Protein AF-X1D3D8-F1 (afdb_monomer_lite)

Sequence (191 aa):
MNDESIRRANKLDFLILLPIVALAFYLAFIPHQSYPYSVHVDEWVHLAHSKAMLQAGSTTYIDPFFGESTIGPTSAFSQMGPHLYTGYYLFWGVFQQISGLSWLTIFKYFPAIIFVITVLSAYILGRREGFGLEAALFTCLIPTTVGILGPGFMVPVAFGLLFIPLALFLVLNFRTIWSYLALFLLTCFLL

Foldseek 3Di:
DDPVVVVVVVVVLVVLLVVLLVLLLCQLLVQQPPPLAFPAPQLVLLLQLLQQCLVVVHQWGARSPPSPDIQHCPDCPDVVGPNLCSLVSPVVSVVCVVVVDDSSVCFNRVLSVLLSLLLVLQLVLCVVVVCSSVSSNVSSVFDDDNVPNDSSGPHLVSLVSNVVSVLVCLCVPPVDPVSVVVNVVSVVSSD

Secondary structure (DSSP, 8-state):
--HHHHHHHHHHHHHHHHHHHHHHHHHHHGGGSS--S-SSHHHHHHHHHHHHHHHHTSS-EE-TTTSSSEE-TT--SSTT-GGGGHHHHHHHHHHHHHH---HHHHHHHHHHHHHHHHHHHHHHHHHTTT-HHHHHHHHHT----TTTT-TTS-SHHHHHHHHHHHHHHHHHHH-SHHHHHHHHHHHHHH-

Structure (mmCIF, N/CA/C/O backbone):
data_AF-X1D3D8-F1
#
_entry.id   AF-X1D3D8-F1
#
loop_
_atom_site.group_PDB
_atom_site.id
_atom_site.type_symbol
_atom_site.label_atom_id
_atom_site.label_alt_id
_atom_site.label_comp_id
_atom_site.label_asym_id
_atom_site.label_entity_id
_atom_site.label_seq_id
_atom_site.pdbx_PDB_ins_code
_atom_site.Cartn_x
_atom_site.Cartn_y
_atom_site.Cartn_z
_atom_site.occupancy
_atom_site.B_iso_or_equiv
_atom_site.auth_seq_id
_atom_site.auth_comp_id
_atom_site.auth_asym_id
_atom_site.auth_atom_id
_atom_site.pdbx_PDB_model_num
ATOM 1 N N . MET A 1 1 ? -17.500 2.727 33.927 1.00 54.25 1 MET A N 1
ATOM 2 C CA . MET A 1 1 ? -17.024 1.379 33.534 1.00 54.25 1 MET A CA 1
ATOM 3 C C . ME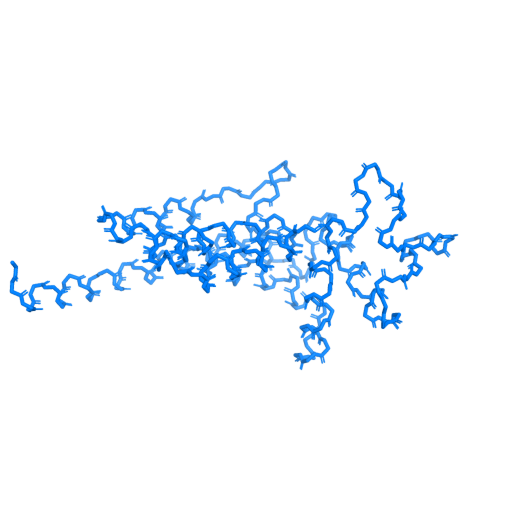T A 1 1 ? -15.773 1.068 34.336 1.00 54.25 1 MET A C 1
ATOM 5 O O . MET A 1 1 ? -14.956 1.968 34.461 1.00 54.25 1 MET A O 1
ATOM 9 N N . ASN A 1 2 ? -15.639 -0.127 34.924 1.00 70.56 2 ASN A N 1
ATOM 10 C CA . ASN A 1 2 ? -14.408 -0.498 35.639 1.00 70.56 2 ASN A CA 1
ATOM 11 C C . ASN A 1 2 ? -13.309 -0.923 34.635 1.00 70.56 2 ASN A C 1
ATOM 13 O O . ASN A 1 2 ? -13.621 -1.312 33.504 1.00 70.56 2 ASN A O 1
ATOM 17 N N . ASP A 1 3 ? -12.041 -0.889 35.040 1.00 71.56 3 ASP A N 1
ATOM 18 C CA . ASP A 1 3 ? -10.896 -1.228 34.175 1.00 71.56 3 ASP A CA 1
ATOM 19 C C . ASP A 1 3 ? -10.943 -2.649 33.592 1.00 71.56 3 ASP A C 1
ATOM 21 O O . ASP A 1 3 ? -10.430 -2.913 32.503 1.00 71.56 3 ASP A O 1
ATOM 25 N N . GLU A 1 4 ? -11.586 -3.579 34.291 1.00 65.94 4 GLU A N 1
ATOM 26 C CA . GLU A 1 4 ? -11.741 -4.965 33.861 1.00 65.94 4 GLU A CA 1
ATOM 27 C C . GLU A 1 4 ? -12.701 -5.085 32.666 1.00 65.94 4 GLU A C 1
ATOM 29 O O . GLU A 1 4 ? -12.417 -5.799 31.701 1.00 65.94 4 GLU A O 1
ATOM 34 N N . SER A 1 5 ? -13.793 -4.313 32.677 1.00 55.97 5 SER A N 1
ATOM 35 C CA . SER A 1 5 ? -14.746 -4.221 31.565 1.00 55.97 5 SER A CA 1
ATOM 36 C C . SER A 1 5 ? -14.111 -3.603 30.314 1.00 55.97 5 SER A C 1
ATOM 38 O O . SER A 1 5 ? -14.317 -4.113 29.214 1.00 55.97 5 SER A O 1
ATOM 40 N N . ILE A 1 6 ? -13.250 -2.590 30.485 1.00 64.75 6 ILE A N 1
ATOM 41 C CA . ILE A 1 6 ? -12.488 -1.959 29.395 1.00 64.75 6 ILE A CA 1
ATOM 42 C C . ILE A 1 6 ? -11.470 -2.947 28.813 1.00 64.75 6 ILE A C 1
ATOM 44 O O . ILE A 1 6 ? -11.390 -3.128 27.600 1.00 64.75 6 ILE A O 1
ATOM 48 N N . ARG A 1 7 ? -10.718 -3.657 29.665 1.00 65.44 7 ARG A N 1
ATOM 49 C CA . ARG A 1 7 ? -9.757 -4.680 29.217 1.00 65.44 7 ARG A CA 1
ATOM 50 C C . ARG A 1 7 ? -10.432 -5.836 28.484 1.00 65.44 7 ARG A C 1
ATOM 52 O O . ARG A 1 7 ? -9.879 -6.334 27.505 1.00 65.44 7 ARG A O 1
ATOM 59 N N . ARG A 1 8 ? -11.603 -6.278 28.947 1.00 59.75 8 ARG A N 1
ATOM 60 C CA . ARG A 1 8 ? -12.358 -7.370 28.322 1.00 59.75 8 ARG A CA 1
ATOM 61 C C . ARG A 1 8 ? -12.950 -6.954 26.974 1.00 59.75 8 ARG A C 1
ATOM 63 O O . ARG A 1 8 ? -12.821 -7.725 26.027 1.00 59.75 8 ARG A O 1
ATOM 70 N N . ALA A 1 9 ? -13.502 -5.742 26.875 1.00 64.12 9 ALA A N 1
ATOM 71 C CA . ALA A 1 9 ? -13.946 -5.157 25.608 1.00 64.12 9 ALA A CA 1
ATOM 72 C C . ALA A 1 9 ? -12.782 -5.062 24.608 1.00 64.12 9 ALA A C 1
ATOM 74 O O . ALA A 1 9 ? -12.878 -5.572 23.498 1.00 64.12 9 ALA A O 1
ATOM 75 N N . ASN A 1 10 ? -11.621 -4.571 25.051 1.00 78.81 10 ASN A N 1
ATOM 76 C CA . ASN A 1 10 ? -10.440 -4.474 24.195 1.00 78.81 10 ASN A CA 1
ATOM 77 C C . ASN A 1 10 ? -9.967 -5.838 23.670 1.00 78.81 10 ASN A C 1
ATOM 79 O O . ASN A 1 10 ? -9.576 -5.937 22.512 1.00 78.81 10 ASN A O 1
ATOM 83 N N . LYS A 1 11 ? -10.002 -6.897 24.492 1.00 83.31 11 LYS A N 1
ATOM 84 C CA . LYS A 1 11 ? -9.645 -8.259 24.052 1.00 83.31 11 LYS A CA 1
ATOM 85 C C . LYS A 1 11 ? -10.621 -8.810 23.012 1.00 83.31 11 LYS A C 1
ATOM 87 O O . LYS A 1 11 ? -10.179 -9.463 22.071 1.00 83.31 11 LYS A O 1
ATOM 92 N N . LEU A 1 12 ? -11.918 -8.561 23.189 1.00 88.38 12 LEU A N 1
ATOM 93 C CA . LEU A 1 12 ? -12.944 -8.980 22.236 1.00 88.38 12 LEU A CA 1
ATOM 94 C C . LEU A 1 12 ? -12.768 -8.260 20.894 1.00 88.38 12 LEU A C 1
ATOM 96 O O . LEU A 1 12 ? -12.795 -8.915 19.856 1.00 88.38 12 LEU A O 1
ATOM 100 N N . ASP A 1 13 ? -12.481 -6.955 20.921 1.00 89.06 13 ASP A N 1
ATOM 101 C CA . ASP A 1 13 ? -12.193 -6.188 19.707 1.00 89.06 13 ASP A CA 1
ATOM 102 C C . ASP A 1 13 ? -11.032 -6.800 18.924 1.00 89.06 13 ASP A C 1
ATOM 104 O O . ASP A 1 13 ? -11.137 -6.977 17.718 1.00 89.06 13 ASP A O 1
ATOM 108 N N . PHE A 1 14 ? -9.931 -7.165 19.591 1.00 89.88 14 PHE A N 1
ATOM 109 C CA . PHE A 1 14 ? -8.788 -7.779 18.908 1.00 89.88 14 PHE A CA 1
ATOM 110 C C . PHE A 1 14 ? -9.118 -9.159 18.323 1.00 89.88 14 PHE A C 1
ATOM 112 O O . PHE A 1 14 ? -8.649 -9.482 17.232 1.00 89.88 14 PHE A O 1
ATOM 119 N N . LEU A 1 15 ? -9.945 -9.953 19.012 1.00 94.25 15 LEU A N 1
ATOM 120 C CA . LEU A 1 15 ? -10.413 -11.246 18.503 1.00 94.25 15 LEU A CA 1
ATOM 121 C C . LEU A 1 15 ? -11.286 -11.097 17.250 1.00 94.25 15 LEU A C 1
ATOM 123 O O . LEU A 1 15 ? -11.188 -11.937 16.361 1.00 94.25 15 LEU A O 1
ATOM 127 N N . ILE A 1 16 ? -12.104 -10.042 17.165 1.00 95.44 16 ILE A N 1
ATOM 128 C CA . ILE A 1 16 ? -12.957 -9.750 15.998 1.00 95.44 16 ILE A CA 1
ATOM 129 C C . ILE A 1 16 ? -12.164 -9.050 14.885 1.00 95.44 16 ILE A C 1
ATOM 131 O O . ILE A 1 16 ? -12.399 -9.290 13.703 1.00 95.44 16 ILE A O 1
ATOM 135 N N . LEU A 1 17 ? -11.189 -8.215 15.234 1.00 96.50 17 LEU A N 1
ATOM 136 C CA . LEU A 1 17 ? -10.354 -7.513 14.264 1.00 96.50 17 LEU A CA 1
ATOM 137 C C . LEU A 1 17 ? -9.482 -8.483 13.457 1.00 96.50 17 LEU A C 1
ATOM 139 O O . LEU A 1 17 ? -9.259 -8.257 12.271 1.00 96.50 17 LEU A O 1
ATOM 143 N N . LEU A 1 18 ? -9.024 -9.578 14.072 1.00 96.44 18 LEU A N 1
ATOM 144 C CA . LEU A 1 18 ? -8.198 -10.587 13.407 1.00 96.44 18 LEU A CA 1
ATOM 145 C C . LEU A 1 18 ? -8.853 -11.169 12.133 1.00 96.44 18 LEU A C 1
ATOM 147 O O . LEU A 1 18 ? -8.225 -11.086 11.076 1.00 96.44 18 LEU A O 1
ATOM 151 N N . PRO A 1 19 ? -10.086 -11.721 12.163 1.00 97.62 19 PRO A N 1
ATOM 152 C CA . PRO A 1 19 ? -10.741 -12.206 10.952 1.00 97.62 19 PRO A CA 1
ATOM 153 C C . PRO A 1 19 ? -11.065 -11.088 9.952 1.00 97.62 19 PRO A C 1
ATOM 155 O O . PRO A 1 19 ? -11.021 -11.351 8.756 1.00 97.62 19 PRO A O 1
ATOM 158 N N . ILE A 1 20 ? -11.324 -9.848 10.394 1.00 98.25 20 ILE A N 1
ATOM 159 C CA . ILE A 1 20 ? -11.523 -8.705 9.479 1.00 98.25 20 ILE A CA 1
ATOM 160 C C . ILE A 1 20 ? -10.236 -8.414 8.698 1.00 98.25 20 ILE A C 1
ATOM 162 O O . ILE A 1 20 ? -10.265 -8.259 7.482 1.00 98.25 20 ILE A O 1
ATOM 166 N N . VAL A 1 21 ? -9.092 -8.380 9.379 1.00 97.81 21 VAL A N 1
ATOM 167 C CA . VAL A 1 21 ? -7.788 -8.155 8.742 1.00 97.81 21 VAL A CA 1
ATOM 168 C C . VAL A 1 21 ? -7.411 -9.318 7.819 1.00 97.81 21 VAL A C 1
ATOM 170 O O . VAL A 1 21 ? -6.912 -9.090 6.718 1.00 97.81 21 VAL A O 1
ATOM 173 N N . ALA A 1 22 ? -7.689 -10.559 8.228 1.00 97.81 22 ALA A N 1
ATOM 174 C CA . ALA A 1 22 ? -7.486 -11.731 7.377 1.00 97.81 22 ALA A CA 1
ATOM 175 C C . ALA A 1 22 ? -8.363 -11.678 6.115 1.00 97.81 22 ALA A C 1
ATOM 177 O O . ALA A 1 22 ? -7.883 -11.973 5.020 1.00 97.81 22 ALA A O 1
ATOM 178 N N . LEU A 1 23 ? -9.623 -11.254 6.254 1.00 98.06 23 LEU A N 1
ATOM 179 C CA . LEU A 1 23 ? -10.527 -11.033 5.130 1.00 98.06 23 LEU A CA 1
ATOM 180 C C . LEU A 1 23 ? -10.007 -9.927 4.206 1.00 98.06 23 LEU A C 1
ATOM 182 O O . LEU A 1 23 ? -10.008 -10.117 2.994 1.00 98.06 23 LEU A O 1
ATOM 186 N N . ALA A 1 24 ? -9.506 -8.817 4.754 1.00 97.81 24 ALA A N 1
ATOM 187 C CA . ALA A 1 24 ? -8.950 -7.717 3.967 1.00 97.81 24 ALA A CA 1
ATOM 188 C C . ALA A 1 24 ? -7.778 -8.191 3.106 1.00 97.81 24 ALA A C 1
ATOM 190 O O . ALA A 1 24 ? -7.768 -7.975 1.894 1.00 97.81 24 ALA A O 1
ATOM 191 N N . PHE A 1 25 ? -6.834 -8.913 3.720 1.00 97.75 25 PHE A N 1
ATOM 192 C CA . PHE A 1 25 ? -5.728 -9.522 2.990 1.00 97.75 25 PHE A CA 1
ATOM 193 C C . PHE A 1 25 ? -6.245 -10.449 1.889 1.00 97.75 25 PHE A C 1
ATOM 195 O O . PHE A 1 25 ? -5.833 -10.324 0.739 1.00 97.75 25 PHE A O 1
ATOM 202 N N . TYR A 1 26 ? -7.164 -11.359 2.228 1.00 96.94 26 TYR A N 1
ATOM 203 C CA . TYR A 1 26 ? -7.714 -12.320 1.279 1.00 96.94 26 TYR A CA 1
ATOM 204 C C . TYR A 1 26 ? -8.354 -11.623 0.076 1.00 96.94 26 TYR A C 1
ATOM 206 O O . TYR A 1 26 ? -7.983 -11.936 -1.051 1.00 96.94 26 TYR A O 1
ATOM 214 N N . LEU A 1 27 ? -9.247 -10.653 0.304 1.00 96.06 27 LEU A N 1
ATOM 215 C CA . LEU A 1 27 ? -9.969 -9.940 -0.751 1.00 96.06 27 LEU A CA 1
ATOM 216 C C . LEU A 1 27 ? -9.028 -9.176 -1.688 1.00 96.06 27 LEU A C 1
ATOM 218 O O . LEU A 1 27 ? -9.163 -9.290 -2.905 1.00 96.06 27 LEU A O 1
ATOM 222 N N . ALA A 1 28 ? -8.047 -8.449 -1.144 1.00 95.44 28 ALA A N 1
ATOM 223 C CA . ALA A 1 28 ? -7.056 -7.745 -1.959 1.00 95.44 28 ALA A CA 1
ATOM 224 C C . ALA A 1 28 ? -6.093 -8.702 -2.684 1.00 95.44 28 ALA A C 1
ATOM 226 O O . ALA A 1 28 ? -5.554 -8.357 -3.731 1.00 95.44 28 ALA A O 1
ATOM 227 N N . PHE A 1 29 ? -5.893 -9.914 -2.159 1.00 96.00 29 PHE A N 1
ATOM 228 C CA . PHE A 1 29 ? -5.013 -10.915 -2.756 1.00 96.00 29 PHE A CA 1
ATOM 229 C C . PHE A 1 29 ? -5.706 -11.828 -3.782 1.00 96.00 29 PHE A C 1
ATOM 231 O O . PHE A 1 29 ? -5.010 -12.524 -4.520 1.00 96.00 29 PHE A O 1
ATOM 238 N N . ILE A 1 30 ? -7.046 -11.827 -3.885 1.00 94.50 30 ILE A N 1
ATOM 239 C CA . ILE A 1 30 ? -7.802 -12.627 -4.876 1.00 94.50 30 ILE A CA 1
ATOM 240 C C . ILE A 1 30 ? -7.207 -12.531 -6.293 1.00 94.50 30 ILE A C 1
ATOM 242 O O . ILE A 1 30 ? -6.973 -13.590 -6.883 1.00 94.50 30 ILE A O 1
ATOM 246 N N . PRO A 1 31 ? -6.897 -11.332 -6.839 1.00 91.62 31 PRO A N 1
ATOM 247 C CA . PRO A 1 31 ? -6.366 -11.209 -8.200 1.00 91.62 31 PRO A CA 1
ATOM 248 C C . PRO A 1 31 ? -5.025 -11.934 -8.419 1.00 91.62 31 PRO A C 1
ATOM 250 O O . PRO A 1 31 ? -4.684 -12.282 -9.545 1.00 91.62 31 PRO A O 1
ATOM 253 N N . HIS A 1 32 ? -4.285 -12.199 -7.338 1.00 93.25 32 HIS A N 1
ATOM 254 C CA . HIS A 1 32 ? -2.907 -12.696 -7.339 1.00 93.25 32 HIS A CA 1
ATOM 255 C C . H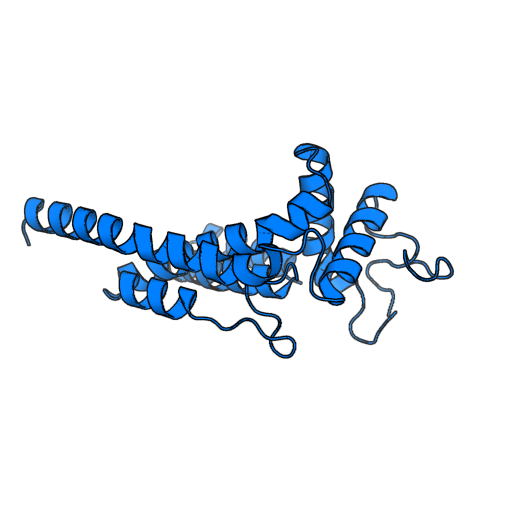IS A 1 32 ? -2.772 -14.173 -6.922 1.00 93.25 32 HIS A C 1
ATOM 257 O O . HIS A 1 32 ? -1.658 -14.709 -6.857 1.00 93.25 32 HIS A O 1
ATOM 263 N N . GLN A 1 33 ? -3.885 -14.858 -6.617 1.00 92.31 33 GLN A N 1
ATOM 264 C CA . GLN A 1 33 ? -3.864 -16.248 -6.133 1.00 92.31 33 GLN A CA 1
ATOM 265 C C . GLN A 1 33 ? -3.332 -17.225 -7.186 1.00 92.31 33 GLN A C 1
ATOM 267 O O . GLN A 1 33 ? -2.468 -18.049 -6.889 1.00 92.31 33 GLN A O 1
ATOM 272 N N . SER A 1 34 ? -3.829 -17.118 -8.419 1.00 91.81 34 SER A N 1
ATOM 273 C CA . SER A 1 34 ? -3.487 -18.001 -9.542 1.00 91.81 34 SER A CA 1
ATOM 274 C C . SER A 1 34 ? -2.656 -17.314 -10.627 1.00 91.81 34 SER A C 1
ATOM 276 O O . SER A 1 34 ? -2.300 -17.949 -11.618 1.00 91.81 34 SE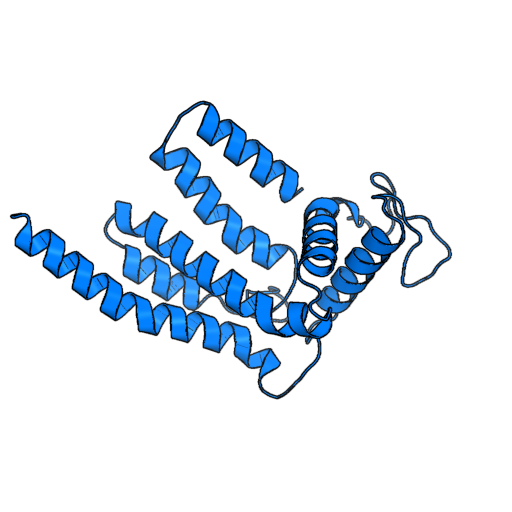R A O 1
ATOM 278 N N . TYR A 1 35 ? -2.318 -16.036 -10.439 1.00 90.50 35 TYR A N 1
ATOM 279 C CA . TYR A 1 35 ? -1.587 -15.237 -11.413 1.00 90.50 35 TYR A CA 1
ATOM 280 C C . TYR A 1 35 ? -0.366 -14.575 -10.752 1.00 90.50 35 TYR A C 1
ATOM 282 O O . TYR A 1 35 ? -0.513 -13.887 -9.742 1.00 90.50 35 TYR A O 1
ATOM 290 N N . PRO A 1 36 ? 0.864 -14.824 -11.239 1.00 87.62 36 PRO A N 1
ATOM 291 C CA . PRO A 1 36 ? 2.079 -14.361 -10.568 1.00 87.62 36 PRO A CA 1
ATOM 292 C C . PRO A 1 36 ? 2.508 -12.936 -10.947 1.00 87.62 36 PRO A C 1
ATOM 294 O O . PRO A 1 36 ? 3.498 -12.455 -10.398 1.00 87.62 36 PRO A O 1
ATOM 297 N N . TYR A 1 37 ? 1.815 -12.286 -11.882 1.00 92.81 37 TYR A N 1
ATOM 298 C CA . TYR A 1 37 ? 2.192 -10.981 -12.420 1.00 92.81 37 TYR A CA 1
ATOM 299 C C . TYR A 1 37 ? 1.165 -9.898 -12.080 1.00 92.81 37 TYR A C 1
ATOM 301 O O . TYR A 1 37 ? 0.061 -10.206 -11.640 1.00 92.81 37 TYR A O 1
ATOM 309 N N . SER A 1 38 ? 1.512 -8.633 -12.324 1.00 92.44 38 SER A N 1
ATOM 310 C CA . SER A 1 38 ? 0.576 -7.521 -12.160 1.00 92.44 38 SER A CA 1
ATOM 311 C C . SER A 1 38 ? -0.651 -7.695 -13.056 1.00 92.44 38 SER A C 1
ATOM 313 O O . SER A 1 38 ? -0.532 -8.072 -14.228 1.00 92.44 38 SER A O 1
ATOM 315 N N . VAL A 1 39 ? -1.827 -7.435 -12.489 1.00 90.69 39 VAL A N 1
ATOM 316 C CA . VAL A 1 39 ? -3.130 -7.768 -13.080 1.00 90.69 39 VAL A CA 1
ATOM 317 C C . VAL A 1 39 ? -3.662 -6.606 -13.916 1.00 90.69 39 VAL A C 1
ATOM 319 O O . VAL A 1 39 ? -4.329 -6.827 -14.926 1.00 90.69 39 VAL A O 1
ATOM 322 N N . HIS A 1 40 ? -3.340 -5.373 -13.525 1.00 92.31 40 HIS A N 1
ATOM 323 C CA . HIS A 1 40 ? -3.738 -4.150 -14.209 1.00 92.31 40 HIS A CA 1
ATOM 324 C C . HIS A 1 40 ? -2.565 -3.512 -14.970 1.00 92.31 40 HIS A C 1
ATOM 326 O O . HIS A 1 40 ? -1.407 -3.613 -14.563 1.00 92.31 40 HIS A O 1
ATOM 332 N N . VAL A 1 41 ? -2.850 -2.823 -16.082 1.00 91.25 41 VAL A N 1
ATOM 333 C CA . VAL A 1 41 ? -1.811 -2.171 -16.904 1.00 91.25 41 VAL A CA 1
ATOM 334 C C . VAL A 1 41 ? -1.079 -1.065 -16.137 1.00 91.25 41 VAL A C 1
ATOM 336 O O . VAL A 1 41 ? 0.146 -0.992 -16.200 1.00 91.25 41 VAL A O 1
ATOM 339 N N . ASP A 1 42 ? -1.796 -0.276 -15.337 1.00 89.44 42 ASP A N 1
ATOM 340 C CA . ASP A 1 42 ? -1.216 0.794 -14.511 1.00 89.44 42 ASP A CA 1
ATOM 341 C C . ASP A 1 42 ? -0.132 0.278 -13.560 1.00 89.44 42 ASP A C 1
ATOM 343 O O . ASP A 1 42 ? 0.882 0.936 -13.350 1.00 89.44 42 ASP A O 1
ATOM 347 N N . GLU A 1 43 ? -0.285 -0.936 -13.031 1.00 93.38 43 GLU A N 1
ATOM 348 C CA . GLU A 1 43 ? 0.727 -1.546 -12.171 1.00 93.38 43 GLU A CA 1
ATOM 349 C C . GLU A 1 43 ? 2.049 -1.754 -12.926 1.00 93.38 43 GLU A C 1
ATOM 351 O O . GLU A 1 43 ? 3.125 -1.489 -12.391 1.00 93.38 43 GLU A O 1
ATOM 356 N N . TRP A 1 44 ? 1.989 -2.178 -14.192 1.00 93.88 44 TRP A N 1
ATOM 357 C CA . TRP A 1 44 ? 3.177 -2.299 -15.041 1.00 93.88 44 TRP A CA 1
ATOM 358 C C . TRP A 1 44 ? 3.803 -0.944 -15.353 1.00 93.88 44 TRP A C 1
ATOM 360 O O . TRP A 1 44 ? 5.029 -0.820 -15.318 1.00 93.88 44 TRP A O 1
ATOM 370 N N . VAL A 1 45 ? 2.970 0.066 -15.612 1.00 92.00 45 VAL A N 1
ATOM 371 C CA . VAL A 1 45 ? 3.410 1.452 -15.820 1.00 92.00 45 VAL A CA 1
ATOM 372 C C . VAL A 1 45 ? 4.184 1.941 -14.602 1.00 92.00 45 VAL A C 1
ATOM 374 O O . VAL A 1 45 ? 5.351 2.323 -14.713 1.00 92.00 45 VAL A O 1
ATOM 377 N N . HIS A 1 46 ? 3.595 1.839 -13.415 1.00 93.19 46 HIS A N 1
ATOM 378 C CA . HIS A 1 46 ? 4.239 2.306 -12.195 1.00 93.19 46 HIS A CA 1
ATOM 379 C C . HIS A 1 46 ? 5.492 1.501 -11.824 1.00 93.19 46 HIS A C 1
ATOM 381 O O . HIS A 1 46 ? 6.464 2.082 -11.334 1.00 93.19 46 HIS A O 1
ATOM 387 N N . LEU A 1 47 ? 5.515 0.190 -12.086 1.00 95.19 47 LEU A N 1
ATOM 388 C CA . LEU A 1 47 ? 6.711 -0.642 -11.921 1.00 95.19 47 LEU A CA 1
ATOM 389 C C . LEU A 1 47 ? 7.847 -0.142 -12.819 1.00 95.19 47 LEU A C 1
ATOM 391 O O . LEU A 1 47 ? 8.959 0.079 -12.336 1.00 95.19 47 LEU A O 1
ATOM 395 N N . ALA A 1 48 ? 7.572 0.055 -14.111 1.00 94.31 48 ALA A N 1
ATOM 396 C CA . ALA A 1 48 ? 8.569 0.484 -15.086 1.00 94.31 48 ALA A CA 1
ATOM 397 C C . ALA A 1 48 ? 9.173 1.846 -14.717 1.00 94.31 48 ALA A C 1
ATOM 399 O O . ALA A 1 48 ? 10.397 1.981 -14.703 1.00 94.31 48 ALA A O 1
ATOM 400 N N . HIS A 1 49 ? 8.340 2.817 -14.326 1.00 93.00 49 HIS A N 1
ATOM 401 C CA . HIS A 1 49 ? 8.809 4.127 -13.867 1.00 93.00 49 HIS A CA 1
ATOM 402 C C . HIS A 1 49 ? 9.620 4.045 -12.568 1.00 93.00 49 HIS A C 1
ATOM 404 O O . HIS A 1 49 ? 10.688 4.649 -12.485 1.00 93.00 49 HIS A O 1
ATOM 410 N N . SER A 1 50 ? 9.179 3.253 -11.582 1.00 94.31 50 SER A N 1
ATOM 411 C CA . SER A 1 50 ? 9.933 3.046 -10.331 1.00 94.31 50 SER A CA 1
ATOM 412 C C . SER A 1 50 ? 11.320 2.462 -10.604 1.00 94.31 50 SER A C 1
ATOM 414 O O . SER A 1 50 ? 12.322 2.914 -10.051 1.00 94.31 50 SER A O 1
ATOM 416 N N . LYS A 1 51 ? 11.392 1.476 -11.505 1.00 95.44 51 LYS A N 1
ATOM 417 C CA . LYS A 1 51 ? 12.646 0.836 -11.901 1.00 95.44 51 LYS A CA 1
ATOM 418 C C . LYS A 1 51 ? 13.557 1.789 -12.676 1.00 95.44 51 LYS A C 1
ATOM 420 O O . LYS A 1 51 ? 14.749 1.828 -12.387 1.00 95.44 51 LYS A O 1
ATOM 425 N N . ALA A 1 52 ? 13.019 2.552 -13.625 1.00 93.62 52 ALA A N 1
ATOM 426 C CA . ALA A 1 52 ? 13.793 3.503 -14.421 1.00 93.62 52 ALA A CA 1
ATOM 427 C C . ALA A 1 52 ? 14.362 4.641 -13.562 1.00 93.62 52 ALA A C 1
ATOM 429 O O . ALA A 1 52 ? 15.545 4.960 -13.672 1.00 93.62 52 ALA A O 1
ATOM 430 N N . MET A 1 53 ? 13.556 5.186 -12.645 1.00 92.88 53 MET A N 1
ATOM 431 C CA . MET A 1 53 ? 13.996 6.199 -11.682 1.00 92.88 53 MET A CA 1
ATOM 432 C C . MET A 1 53 ? 15.117 5.668 -10.780 1.00 92.88 53 MET A C 1
ATOM 434 O O . MET A 1 53 ? 16.134 6.337 -10.592 1.00 92.88 53 MET A O 1
ATOM 438 N N . LEU A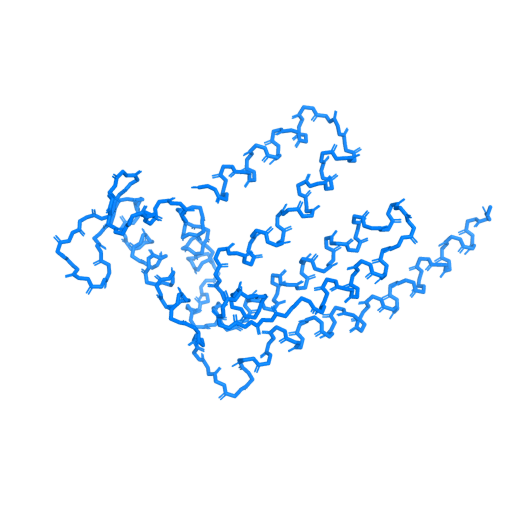 1 54 ? 14.966 4.440 -10.266 1.00 95.25 54 LEU A N 1
ATOM 439 C CA . LEU A 1 54 ? 15.992 3.788 -9.452 1.00 95.25 54 LEU A CA 1
ATOM 440 C C . LEU A 1 54 ? 17.296 3.579 -10.237 1.00 95.25 54 LEU A C 1
ATOM 442 O O . LEU A 1 54 ? 18.372 3.876 -9.726 1.00 95.25 54 LEU A O 1
ATOM 446 N N . GLN A 1 55 ? 17.206 3.092 -11.477 1.00 94.75 55 GLN A N 1
ATOM 447 C CA . GLN A 1 55 ? 18.368 2.862 -12.342 1.00 94.75 55 GLN A CA 1
ATOM 448 C C . GLN A 1 55 ? 19.098 4.158 -12.703 1.00 94.75 55 GLN A C 1
ATOM 450 O O . GLN A 1 55 ? 20.325 4.167 -12.768 1.00 94.75 55 GLN A O 1
ATOM 455 N N . ALA A 1 56 ? 18.357 5.245 -12.919 1.00 93.31 56 ALA A N 1
ATOM 456 C CA . ALA A 1 56 ? 18.931 6.558 -13.185 1.00 93.31 56 ALA A CA 1
ATOM 457 C C . ALA A 1 56 ? 19.548 7.207 -11.934 1.00 93.31 56 ALA A C 1
ATOM 459 O O . ALA A 1 56 ? 20.350 8.130 -12.065 1.00 93.31 56 ALA A O 1
ATOM 460 N N . GLY A 1 57 ? 19.153 6.775 -10.728 1.00 93.06 57 GLY A N 1
ATOM 461 C CA . GLY A 1 57 ? 19.534 7.434 -9.476 1.00 93.06 57 GLY A CA 1
ATOM 462 C C . GLY A 1 57 ? 19.049 8.887 -9.398 1.00 93.06 57 GLY A C 1
ATOM 463 O O . GLY A 1 57 ? 19.663 9.711 -8.726 1.00 93.06 57 GLY A O 1
ATOM 464 N N . SER A 1 58 ? 17.985 9.220 -10.133 1.00 90.12 58 SER A N 1
ATOM 465 C CA . SER A 1 58 ? 17.525 10.588 -10.360 1.00 90.12 58 SER A CA 1
ATOM 466 C C . SER A 1 58 ? 16.022 10.613 -10.618 1.00 90.12 58 SER A C 1
ATOM 468 O O . SER A 1 58 ? 15.476 9.715 -11.255 1.00 90.12 58 SER A O 1
ATOM 470 N N . THR A 1 59 ? 15.351 11.684 -10.187 1.00 87.06 59 THR A N 1
ATOM 471 C CA . THR A 1 59 ? 13.949 11.966 -10.550 1.00 87.06 59 THR A CA 1
ATOM 472 C C . THR A 1 59 ? 13.792 12.382 -12.013 1.00 87.06 59 THR A C 1
ATOM 474 O O . THR A 1 59 ? 12.672 12.529 -12.493 1.00 87.06 59 THR A O 1
ATOM 477 N N . THR A 1 60 ? 14.910 12.560 -12.722 1.00 88.56 60 THR A N 1
ATOM 478 C CA . THR A 1 60 ? 14.974 12.756 -14.170 1.00 88.56 60 THR A CA 1
ATOM 479 C C . THR A 1 60 ? 15.594 11.519 -14.819 1.00 88.56 60 THR A C 1
ATOM 481 O O . THR A 1 60 ? 16.762 11.217 -14.575 1.00 88.56 60 THR A O 1
ATOM 484 N N . TYR A 1 61 ? 14.819 10.800 -15.626 1.00 89.44 61 TYR A N 1
ATOM 485 C CA . TYR A 1 61 ? 15.179 9.513 -16.222 1.00 89.44 61 TYR A CA 1
ATOM 486 C C . TYR A 1 61 ? 14.566 9.377 -17.624 1.00 89.44 61 TYR A C 1
ATOM 488 O O . TYR A 1 61 ? 13.630 10.097 -17.967 1.00 89.44 61 TYR A O 1
ATOM 496 N N . ILE A 1 62 ? 15.101 8.487 -18.464 1.00 89.31 62 ILE A N 1
ATOM 497 C CA . ILE A 1 62 ? 14.538 8.275 -19.808 1.00 89.31 62 ILE A CA 1
ATOM 498 C C . ILE A 1 62 ? 13.252 7.453 -19.697 1.00 89.31 62 ILE A C 1
ATOM 500 O O . ILE A 1 62 ? 13.160 6.541 -18.872 1.00 89.31 62 ILE A O 1
ATOM 504 N N . ASP A 1 63 ? 12.265 7.787 -20.523 1.00 87.69 63 ASP A N 1
ATOM 505 C CA . ASP A 1 63 ? 10.997 7.074 -20.598 1.00 87.69 63 ASP A CA 1
ATOM 506 C C . ASP A 1 63 ? 11.229 5.562 -20.813 1.00 87.69 63 ASP A C 1
ATOM 508 O O . ASP A 1 63 ? 11.832 5.178 -21.820 1.00 87.69 63 ASP A O 1
ATOM 512 N N . PRO A 1 64 ? 10.760 4.691 -19.897 1.00 89.38 64 PRO A N 1
ATOM 513 C CA . PRO A 1 64 ? 11.022 3.257 -19.973 1.00 89.38 64 PRO A CA 1
ATOM 514 C C . PRO A 1 64 ? 10.264 2.530 -21.092 1.00 89.38 64 PRO A C 1
ATOM 516 O O . PRO A 1 64 ? 10.574 1.369 -21.359 1.00 89.38 64 PRO A O 1
ATOM 519 N N . PHE A 1 65 ? 9.273 3.165 -21.721 1.00 88.19 65 PHE A N 1
ATOM 520 C CA . PHE A 1 65 ? 8.455 2.570 -22.777 1.00 88.19 65 PHE A CA 1
ATOM 521 C C . PHE A 1 65 ? 8.929 2.967 -24.167 1.00 88.19 65 PHE A C 1
ATOM 523 O O . PHE A 1 65 ? 9.018 2.111 -25.046 1.00 88.19 65 PHE A O 1
ATOM 530 N N . PHE A 1 66 ? 9.240 4.250 -24.360 1.00 85.50 66 PHE A N 1
ATOM 531 C CA . PHE A 1 66 ? 9.605 4.778 -25.676 1.00 85.50 66 PHE A CA 1
ATOM 532 C C . PHE A 1 66 ? 11.103 5.046 -25.820 1.00 85.50 66 PHE A C 1
ATOM 534 O O . PHE A 1 66 ? 11.618 4.994 -26.929 1.00 85.50 66 PHE A O 1
ATOM 541 N N . GLY A 1 67 ? 11.827 5.340 -24.734 1.00 81.56 67 GLY A N 1
ATOM 542 C CA . GLY A 1 67 ? 13.264 5.651 -24.774 1.00 81.56 67 GLY A CA 1
ATOM 543 C C . GLY A 1 67 ? 13.635 6.979 -25.451 1.00 81.56 67 GLY A C 1
ATOM 544 O O . GLY A 1 67 ? 14.786 7.401 -25.385 1.00 81.56 67 GLY A O 1
ATOM 545 N N . GLU A 1 68 ? 12.673 7.648 -26.087 1.00 76.69 68 GLU A N 1
ATOM 546 C CA . GLU A 1 68 ? 12.875 8.846 -26.911 1.00 76.69 68 GLU A CA 1
ATOM 547 C C . GLU A 1 68 ? 12.750 10.158 -26.130 1.00 76.69 68 GLU A C 1
ATOM 549 O O . GLU A 1 68 ? 13.159 11.212 -26.617 1.00 76.69 68 GLU A O 1
ATOM 554 N N . SER A 1 69 ? 12.180 10.117 -24.922 1.00 79.06 69 SER A N 1
ATOM 555 C CA . SER A 1 69 ? 11.933 11.310 -24.116 1.00 79.06 69 SER A CA 1
ATOM 556 C C . SER A 1 69 ? 12.515 11.190 -22.713 1.00 79.06 69 SER A C 1
ATOM 558 O O . SER A 1 69 ? 12.605 10.106 -22.133 1.00 79.06 69 SER A O 1
ATOM 560 N N . THR A 1 70 ? 12.925 12.330 -22.163 1.00 81.06 70 THR A N 1
ATOM 561 C CA . THR A 1 70 ? 13.331 12.429 -20.764 1.00 81.06 70 THR A CA 1
ATOM 562 C C . THR A 1 70 ? 12.118 12.798 -19.928 1.00 81.06 70 THR A C 1
ATOM 564 O O . THR A 1 70 ? 11.520 13.862 -20.106 1.00 81.06 70 THR A O 1
ATOM 567 N N . ILE A 1 71 ? 11.801 11.939 -18.970 1.00 77.94 71 ILE A N 1
ATOM 568 C CA . ILE A 1 71 ? 10.834 12.209 -17.921 1.00 77.94 71 ILE A CA 1
ATOM 569 C C . ILE A 1 71 ? 11.581 12.870 -16.770 1.00 77.94 71 ILE A C 1
ATOM 571 O O . ILE A 1 71 ? 12.468 12.280 -16.167 1.00 77.94 71 ILE A O 1
ATOM 575 N N . GLY A 1 72 ? 11.218 14.100 -16.448 1.00 66.69 72 GLY A N 1
ATOM 576 C CA . GLY A 1 72 ? 11.648 14.790 -15.231 1.00 66.69 72 GLY A CA 1
ATOM 577 C C . GLY A 1 72 ? 10.492 15.575 -14.619 1.00 66.69 72 GLY A C 1
ATOM 578 O O . GLY A 1 72 ? 9.464 15.664 -15.280 1.00 66.69 72 GLY A O 1
ATOM 579 N N . PRO A 1 73 ? 10.652 16.204 -13.440 1.00 61.25 73 PRO A N 1
ATOM 580 C CA . PRO A 1 73 ? 9.584 16.819 -12.627 1.00 61.25 73 PRO A CA 1
ATOM 581 C C . PRO A 1 73 ? 8.749 17.943 -13.271 1.00 61.25 73 PRO A C 1
ATOM 583 O O . PRO A 1 73 ? 7.930 18.560 -12.599 1.00 61.25 73 PRO A O 1
ATOM 586 N N . THR A 1 74 ? 8.987 18.265 -14.543 1.00 62.03 74 THR A N 1
ATOM 587 C CA . THR A 1 74 ? 8.266 19.282 -15.324 1.00 62.03 74 THR A CA 1
ATOM 588 C C . THR A 1 74 ? 7.842 18.800 -16.722 1.00 62.03 74 THR A C 1
ATOM 590 O O . THR A 1 74 ? 7.195 19.535 -17.463 1.00 62.03 74 THR A O 1
ATOM 593 N N . SER A 1 75 ? 8.167 17.557 -17.099 1.00 59.62 75 SER A N 1
ATOM 594 C CA . SER A 1 75 ? 7.817 16.936 -18.389 1.00 59.62 75 SER A CA 1
ATOM 595 C C . SER A 1 75 ? 6.322 16.568 -18.529 1.00 59.62 75 SER A C 1
ATOM 597 O O . SER A 1 75 ? 5.805 15.683 -17.854 1.00 59.62 75 SER A O 1
ATOM 599 N N . ALA A 1 76 ? 5.606 17.212 -19.452 1.00 54.38 76 ALA A N 1
ATOM 600 C CA . ALA A 1 76 ? 4.170 17.000 -19.691 1.00 54.38 76 ALA A CA 1
ATOM 601 C C . ALA A 1 76 ? 3.852 15.788 -20.599 1.00 54.38 76 ALA A C 1
ATOM 603 O O . ALA A 1 76 ? 2.994 15.880 -21.479 1.00 54.38 76 ALA A O 1
ATOM 604 N N . PHE A 1 77 ? 4.556 14.660 -20.447 1.00 46.94 77 PHE A N 1
ATOM 605 C CA . PHE A 1 77 ? 4.216 13.462 -21.217 1.00 46.94 77 PHE A CA 1
ATOM 606 C C . PHE A 1 77 ? 3.018 12.761 -20.562 1.00 46.94 77 PHE A C 1
ATOM 608 O O . PHE A 1 77 ? 3.114 12.284 -19.433 1.00 46.94 77 PHE A O 1
ATOM 615 N N . SER A 1 78 ? 1.883 12.753 -21.272 1.00 46.12 78 SER A N 1
ATOM 616 C CA . SER A 1 78 ? 0.502 12.607 -20.773 1.00 46.12 78 SER A CA 1
ATOM 617 C C . SER A 1 78 ? 0.044 13.811 -19.934 1.00 46.12 78 SER A C 1
ATOM 619 O O . SER A 1 78 ? 0.782 14.332 -19.106 1.00 46.12 78 SER A O 1
ATOM 621 N N . GLN A 1 79 ? -1.182 14.292 -20.148 1.00 43.56 79 GLN A N 1
ATOM 622 C CA . GLN A 1 79 ? -1.729 15.539 -19.576 1.00 43.56 79 GLN A CA 1
ATOM 623 C C . GLN A 1 79 ? -1.827 15.558 -18.024 1.00 43.56 79 GLN A C 1
ATOM 625 O O . GLN A 1 79 ? -2.333 16.520 -17.454 1.00 43.56 79 GLN A O 1
ATOM 630 N N . MET A 1 80 ? -1.310 14.529 -17.338 1.00 49.66 80 MET A N 1
ATOM 631 C CA . MET A 1 80 ? -1.183 14.383 -15.881 1.00 49.66 80 MET A CA 1
ATOM 632 C C . MET A 1 80 ? 0.197 13.805 -15.504 1.00 49.66 80 MET A C 1
ATOM 634 O O . MET A 1 80 ? 0.258 12.850 -14.741 1.00 49.66 80 MET A O 1
ATOM 638 N N . GLY A 1 81 ? 1.274 14.325 -16.108 1.00 54.31 81 GLY A N 1
ATOM 639 C CA . GLY A 1 81 ? 2.601 13.697 -16.208 1.00 54.31 81 GLY A CA 1
ATOM 640 C C . GLY A 1 81 ? 3.146 12.927 -14.981 1.00 54.31 81 GLY A C 1
ATOM 641 O O . GLY A 1 81 ? 2.732 13.171 -13.850 1.00 54.31 81 GLY A O 1
ATOM 642 N N . PRO A 1 82 ? 4.148 12.039 -15.178 1.00 56.47 82 PRO A N 1
ATOM 643 C CA . PRO A 1 82 ? 4.672 11.082 -14.185 1.00 56.47 82 PRO A CA 1
ATOM 644 C C . PRO A 1 82 ? 5.059 11.651 -12.812 1.00 56.47 82 PRO A C 1
ATOM 646 O O . PRO A 1 82 ? 5.355 10.895 -11.890 1.00 56.47 82 PRO A O 1
ATOM 649 N N . HIS A 1 83 ? 5.127 12.969 -12.671 1.00 65.75 83 HIS A N 1
ATOM 650 C CA . HIS A 1 83 ? 5.672 13.627 -11.496 1.00 65.75 83 HIS A CA 1
ATOM 651 C C . HIS A 1 83 ? 4.686 13.632 -10.344 1.00 65.75 83 HIS A C 1
ATOM 653 O O . HIS A 1 83 ? 5.151 13.583 -9.212 1.00 65.75 83 HIS A O 1
ATOM 659 N N . LEU A 1 84 ? 3.378 13.567 -10.638 1.00 71.75 84 LEU A N 1
ATOM 660 C CA . LEU A 1 84 ? 2.319 13.403 -9.633 1.00 71.75 84 LEU A CA 1
ATOM 661 C C . LEU A 1 84 ? 2.461 12.105 -8.819 1.00 71.75 84 LEU A C 1
ATOM 663 O O . LEU A 1 84 ? 1.792 11.903 -7.813 1.00 71.75 84 LEU A O 1
ATOM 667 N N . TYR A 1 85 ? 3.314 11.189 -9.284 1.00 83.19 85 TYR A N 1
ATOM 668 C CA . TYR A 1 85 ? 3.583 9.905 -8.651 1.00 83.19 85 TYR A CA 1
ATOM 669 C C . TYR A 1 85 ? 5.065 9.742 -8.288 1.00 83.19 85 TYR A C 1
ATOM 671 O O . TYR A 1 85 ? 5.514 8.628 -8.015 1.00 83.19 85 TYR A O 1
ATOM 679 N N . THR A 1 86 ? 5.846 10.833 -8.260 1.00 87.25 86 THR A N 1
ATOM 680 C CA . THR A 1 86 ? 7.288 10.781 -7.946 1.00 87.25 86 THR A CA 1
ATOM 681 C C . THR A 1 86 ? 7.532 10.167 -6.574 1.00 87.25 86 THR A C 1
ATOM 683 O O . THR A 1 86 ? 8.403 9.308 -6.446 1.00 87.25 86 THR A O 1
ATOM 686 N N . GLY A 1 87 ? 6.747 10.557 -5.562 1.00 88.06 87 GLY A N 1
ATOM 687 C CA . GLY A 1 87 ? 6.843 9.985 -4.218 1.00 88.06 87 GLY A CA 1
ATOM 688 C C . GLY A 1 87 ? 6.604 8.475 -4.215 1.00 88.06 87 GLY A C 1
ATOM 689 O O . GLY A 1 87 ? 7.378 7.725 -3.617 1.00 88.06 87 GLY A O 1
ATOM 690 N N . TYR A 1 88 ? 5.606 8.013 -4.972 1.00 91.62 88 TYR A N 1
ATOM 691 C CA . TYR A 1 88 ? 5.315 6.590 -5.148 1.00 91.62 88 TYR A CA 1
ATOM 692 C C . TYR A 1 88 ? 6.488 5.840 -5.803 1.00 91.62 88 TYR A C 1
ATOM 694 O O . TYR A 1 88 ? 6.931 4.814 -5.283 1.00 91.62 88 TYR A O 1
ATOM 702 N N . TYR A 1 89 ? 7.032 6.358 -6.908 1.00 92.50 89 TYR A N 1
ATOM 703 C CA . TYR A 1 89 ? 8.153 5.733 -7.622 1.00 92.50 89 TYR A CA 1
ATOM 704 C C . TYR A 1 89 ? 9.423 5.680 -6.782 1.00 92.50 89 TYR A C 1
ATOM 706 O O . TYR A 1 89 ? 10.082 4.639 -6.716 1.00 92.50 89 TYR A O 1
ATOM 714 N N . LEU A 1 90 ? 9.738 6.782 -6.100 1.00 92.38 90 LEU A N 1
ATOM 715 C CA . LEU A 1 90 ? 10.892 6.872 -5.220 1.00 92.38 90 LEU A CA 1
ATOM 716 C C . LEU A 1 90 ? 10.769 5.883 -4.059 1.00 92.38 90 LEU A C 1
ATOM 718 O O . LEU A 1 90 ? 11.720 5.155 -3.777 1.00 92.38 90 LEU A O 1
ATOM 722 N N . PHE A 1 91 ? 9.597 5.821 -3.418 1.00 94.25 91 PHE A N 1
ATOM 723 C CA . PHE A 1 91 ? 9.348 4.893 -2.318 1.00 94.25 91 PHE A CA 1
ATOM 724 C C . PHE A 1 91 ? 9.606 3.450 -2.739 1.00 94.25 91 PHE A C 1
ATOM 726 O O . PHE A 1 91 ? 10.371 2.751 -2.077 1.00 94.25 91 PHE A O 1
ATOM 733 N N . TRP A 1 92 ? 9.020 3.010 -3.855 1.00 95.69 92 TRP A N 1
ATOM 734 C CA . TRP A 1 92 ? 9.179 1.630 -4.306 1.00 95.69 92 TRP A CA 1
ATOM 735 C C . TRP A 1 92 ? 10.568 1.324 -4.843 1.00 95.69 92 TRP A C 1
ATOM 737 O O . TRP A 1 92 ? 11.066 0.229 -4.592 1.00 95.69 92 TRP A O 1
ATOM 747 N N . GLY A 1 93 ? 11.223 2.278 -5.510 1.00 95.69 93 GLY A N 1
ATOM 748 C CA . GLY A 1 93 ? 12.626 2.162 -5.907 1.00 95.69 93 GLY A CA 1
ATOM 749 C C . GLY A 1 93 ? 13.537 1.916 -4.706 1.00 95.69 93 GLY A C 1
ATOM 750 O O . GLY A 1 93 ? 14.254 0.917 -4.658 1.00 95.69 93 GLY A O 1
ATOM 751 N N . VAL A 1 94 ? 13.452 2.781 -3.693 1.00 95.38 94 VAL A N 1
ATOM 752 C CA . VAL A 1 94 ? 14.252 2.663 -2.465 1.00 95.38 94 VAL A CA 1
ATOM 753 C C . VAL A 1 94 ? 13.891 1.394 -1.694 1.00 95.38 94 VAL A C 1
ATOM 755 O O . VAL A 1 94 ? 14.779 0.661 -1.259 1.00 95.38 94 VAL A O 1
ATOM 758 N N . PHE A 1 95 ? 12.599 1.086 -1.557 1.00 97.00 95 PHE A N 1
ATOM 759 C CA . PHE A 1 95 ? 12.144 -0.128 -0.885 1.00 97.00 95 PHE A CA 1
ATOM 760 C C . PHE A 1 95 ? 12.689 -1.386 -1.568 1.00 97.00 95 PHE A C 1
ATOM 762 O O . PHE A 1 95 ? 13.180 -2.293 -0.894 1.00 97.00 95 PHE A O 1
ATOM 769 N N . GLN A 1 96 ? 12.642 -1.449 -2.900 1.00 97.62 96 GLN A N 1
ATOM 770 C CA . GLN A 1 96 ? 13.170 -2.575 -3.664 1.00 97.62 96 GLN A CA 1
ATOM 771 C C . GLN A 1 96 ? 14.688 -2.704 -3.487 1.00 97.62 96 GLN A C 1
ATOM 773 O O . GLN A 1 96 ? 15.173 -3.809 -3.240 1.00 97.62 96 GLN A O 1
ATOM 778 N N . GLN A 1 97 ? 15.422 -1.588 -3.533 1.00 97.31 97 GLN A N 1
ATOM 779 C CA . GLN A 1 97 ? 16.874 -1.565 -3.337 1.00 97.31 97 GLN A CA 1
ATOM 780 C C . GLN A 1 97 ? 17.289 -2.051 -1.940 1.00 97.31 97 GLN A C 1
ATOM 782 O O . GLN A 1 97 ? 18.254 -2.802 -1.821 1.00 97.31 97 GLN A O 1
ATOM 787 N N . ILE A 1 98 ? 16.569 -1.641 -0.890 1.00 97.75 98 ILE A N 1
ATOM 788 C CA . ILE A 1 98 ? 16.875 -2.021 0.499 1.00 97.75 98 ILE A CA 1
ATOM 789 C C . ILE A 1 98 ? 16.441 -3.462 0.792 1.00 97.75 98 ILE A C 1
ATOM 791 O O . ILE A 1 98 ? 17.180 -4.212 1.426 1.00 97.75 98 ILE A O 1
ATOM 795 N N . SER A 1 99 ? 15.237 -3.852 0.366 1.00 97.56 99 SER A N 1
ATOM 796 C CA . SER A 1 99 ? 14.672 -5.172 0.682 1.00 97.56 99 SER A CA 1
ATOM 797 C C . SER A 1 99 ? 15.270 -6.305 -0.151 1.00 97.56 99 SER A C 1
ATOM 799 O O . SER A 1 99 ? 15.224 -7.459 0.272 1.00 97.56 99 SER A O 1
ATOM 801 N N . GLY A 1 100 ? 15.777 -6.007 -1.352 1.00 97.12 100 GLY A N 1
ATOM 802 C CA . GLY A 1 100 ? 16.246 -7.012 -2.307 1.00 97.12 100 GLY A CA 1
ATOM 803 C C . GLY A 1 100 ? 15.133 -7.890 -2.894 1.00 97.12 100 GLY A C 1
ATOM 804 O O . GLY A 1 100 ? 15.426 -8.831 -3.632 1.00 97.12 100 GLY A O 1
ATOM 805 N N . LEU A 1 101 ? 13.858 -7.608 -2.596 1.00 97.75 101 LEU A N 1
ATOM 806 C CA . LEU A 1 101 ? 12.731 -8.349 -3.159 1.00 97.75 101 LEU A CA 1
ATOM 807 C C . LEU A 1 101 ? 12.629 -8.108 -4.669 1.00 97.75 101 LEU A C 1
ATOM 809 O O . LEU A 1 101 ? 12.955 -7.033 -5.179 1.00 97.75 101 LEU A O 1
ATOM 813 N N . SER A 1 102 ? 12.145 -9.113 -5.401 1.00 97.12 102 SER A N 1
ATOM 814 C CA . SER A 1 102 ? 11.864 -8.932 -6.825 1.00 97.12 102 SER A CA 1
ATOM 815 C C . SER A 1 102 ? 10.680 -7.979 -7.013 1.00 97.12 102 SER A C 1
ATOM 817 O O . SER A 1 102 ? 9.733 -7.994 -6.223 1.00 97.12 102 SER A O 1
ATOM 819 N N . TRP A 1 103 ? 10.692 -7.191 -8.091 1.00 96.19 103 TRP A N 1
ATOM 820 C CA . TRP A 1 103 ? 9.571 -6.312 -8.445 1.00 96.19 103 TRP A CA 1
ATOM 821 C C . TRP A 1 103 ? 8.237 -7.064 -8.519 1.00 96.19 103 TRP A C 1
ATOM 823 O O . TRP A 1 103 ? 7.228 -6.576 -8.024 1.00 96.19 103 TRP A O 1
ATOM 833 N N . LEU A 1 104 ? 8.243 -8.288 -9.053 1.00 95.62 104 LEU A N 1
ATOM 834 C CA . LEU A 1 104 ? 7.045 -9.126 -9.131 1.00 95.62 104 LEU A CA 1
ATOM 835 C C . LEU A 1 104 ? 6.547 -9.547 -7.746 1.00 95.62 104 LEU A C 1
ATOM 837 O O . LEU A 1 104 ? 5.350 -9.532 -7.492 1.00 95.62 104 LEU A O 1
ATOM 841 N N . THR A 1 105 ? 7.455 -9.872 -6.821 1.00 96.69 105 THR A N 1
ATOM 842 C CA . THR A 1 105 ? 7.095 -10.161 -5.425 1.00 96.69 105 THR A CA 1
ATOM 843 C C . THR A 1 105 ? 6.454 -8.942 -4.768 1.00 96.69 105 THR A C 1
ATOM 845 O O . THR A 1 105 ? 5.441 -9.081 -4.087 1.00 96.69 105 THR A O 1
ATOM 848 N N . ILE A 1 106 ? 7.019 -7.754 -4.990 1.00 96.44 106 ILE A N 1
ATOM 849 C CA . ILE A 1 106 ? 6.483 -6.510 -4.438 1.00 96.44 106 ILE A CA 1
ATOM 850 C C . ILE A 1 106 ? 5.054 -6.289 -4.945 1.00 96.44 106 ILE A C 1
ATOM 852 O O . ILE A 1 106 ? 4.120 -6.240 -4.151 1.00 96.44 106 ILE A O 1
ATOM 856 N N . PHE A 1 107 ? 4.874 -6.247 -6.264 1.00 95.12 107 PHE A N 1
ATOM 857 C CA . PHE A 1 107 ? 3.586 -5.937 -6.888 1.00 95.12 107 PHE A CA 1
ATOM 858 C C . PHE A 1 107 ? 2.516 -7.011 -6.647 1.00 95.12 107 PHE A C 1
ATOM 860 O O . PHE A 1 107 ? 1.331 -6.700 -6.632 1.00 95.12 107 PHE A O 1
ATOM 867 N N . LYS A 1 108 ? 2.925 -8.253 -6.368 1.00 95.06 108 LYS A N 1
ATOM 868 C CA . LYS A 1 108 ? 2.018 -9.345 -6.007 1.00 95.06 108 LYS A CA 1
ATOM 869 C C . LYS A 1 108 ? 1.467 -9.243 -4.580 1.00 95.06 108 LYS A C 1
ATOM 871 O O . LYS A 1 108 ? 0.288 -9.500 -4.351 1.00 95.06 108 LYS A O 1
ATOM 876 N N . TYR A 1 109 ? 2.322 -8.964 -3.593 1.00 96.19 109 TYR A N 1
ATOM 877 C CA . TYR A 1 109 ? 1.943 -9.090 -2.176 1.00 96.19 109 TYR A CA 1
ATOM 878 C C . TYR A 1 109 ? 1.618 -7.758 -1.504 1.00 96.19 109 TYR A C 1
ATOM 880 O O . TYR A 1 109 ? 0.805 -7.723 -0.578 1.00 96.19 109 TYR A O 1
ATOM 888 N N . PHE A 1 110 ? 2.230 -6.658 -1.944 1.00 95.94 110 PHE A N 1
ATOM 889 C CA . PHE A 1 110 ? 2.059 -5.378 -1.266 1.00 95.94 110 PHE A CA 1
ATOM 890 C C . PHE A 1 110 ? 0.680 -4.732 -1.395 1.00 95.94 110 PHE A C 1
ATOM 892 O O . PHE A 1 110 ? 0.316 -4.081 -0.418 1.00 95.94 110 PHE A O 1
ATOM 899 N N . PRO A 1 111 ? -0.138 -4.946 -2.446 1.00 95.38 111 PRO A N 1
ATOM 900 C CA . PRO A 1 111 ? -1.519 -4.455 -2.436 1.00 95.38 111 PRO A CA 1
ATOM 901 C C . PRO A 1 111 ? -2.288 -4.932 -1.195 1.00 95.38 111 PRO A C 1
ATOM 903 O O . PRO A 1 111 ? -2.839 -4.133 -0.438 1.00 95.38 111 PRO A O 1
ATOM 906 N N . ALA A 1 112 ? -2.206 -6.233 -0.895 1.00 96.25 112 ALA A N 1
ATOM 907 C CA . ALA A 1 112 ? -2.860 -6.825 0.267 1.00 96.25 112 ALA A CA 1
ATOM 908 C C . ALA A 1 112 ? -2.258 -6.355 1.602 1.00 96.25 112 ALA A C 1
ATOM 910 O O . ALA A 1 112 ? -2.998 -6.095 2.551 1.00 96.25 112 ALA A O 1
ATOM 911 N N . ILE A 1 113 ? -0.930 -6.198 1.684 1.00 96.94 113 ILE A N 1
ATOM 912 C CA . ILE A 1 113 ? -0.261 -5.681 2.892 1.00 96.94 113 ILE A CA 1
ATOM 913 C C . ILE A 1 113 ? -0.681 -4.232 3.165 1.00 96.94 113 ILE A C 1
ATOM 915 O O . ILE A 1 113 ? -1.055 -3.908 4.291 1.00 96.94 113 ILE A O 1
ATOM 919 N N . ILE A 1 114 ? -0.652 -3.369 2.148 1.00 96.50 114 ILE A N 1
ATOM 920 C CA . ILE A 1 114 ? -1.071 -1.966 2.259 1.00 96.50 114 ILE A CA 1
ATOM 921 C C . ILE A 1 114 ? -2.524 -1.907 2.714 1.00 96.50 114 ILE A C 1
ATOM 923 O O . ILE A 1 114 ? -2.833 -1.189 3.661 1.00 96.50 114 ILE A O 1
ATOM 927 N N . PHE A 1 115 ? -3.398 -2.716 2.114 1.00 97.19 115 PHE A N 1
ATOM 928 C CA . PHE A 1 115 ? -4.812 -2.714 2.462 1.00 97.19 115 PHE A CA 1
ATOM 929 C C . PHE A 1 115 ? -5.088 -3.183 3.895 1.00 97.19 115 PHE A C 1
ATOM 931 O O . PHE A 1 115 ? -5.932 -2.604 4.578 1.00 97.19 115 PHE A O 1
ATOM 938 N N . VAL A 1 116 ? -4.337 -4.165 4.400 1.00 97.56 116 VAL A N 1
ATOM 939 C CA . VAL A 1 116 ? -4.378 -4.537 5.823 1.00 97.56 116 VAL A CA 1
ATOM 940 C C . VAL A 1 116 ? -4.054 -3.333 6.710 1.00 97.56 116 VAL A C 1
ATOM 942 O O . VAL A 1 116 ? -4.776 -3.063 7.673 1.00 97.56 116 VAL A O 1
ATOM 945 N N . ILE A 1 117 ? -3.007 -2.574 6.380 1.00 96.25 117 ILE A N 1
ATOM 946 C CA . ILE A 1 117 ? -2.624 -1.379 7.144 1.00 96.25 117 ILE A CA 1
ATOM 947 C C . ILE A 1 117 ? -3.701 -0.289 7.014 1.00 96.25 117 ILE A C 1
ATOM 949 O O . ILE A 1 117 ? -4.013 0.382 8.000 1.00 96.25 117 ILE A O 1
ATOM 953 N N . THR A 1 118 ? -4.331 -0.140 5.846 1.00 96.06 118 THR A N 1
ATOM 954 C CA . THR A 1 118 ? -5.472 0.765 5.635 1.00 96.06 118 THR A CA 1
ATOM 955 C C . THR A 1 118 ? -6.648 0.413 6.546 1.00 96.06 118 THR A C 1
ATOM 957 O O . THR A 1 118 ? -7.166 1.285 7.243 1.00 96.06 118 THR A O 1
ATOM 960 N N . VAL A 1 119 ? -7.039 -0.864 6.604 1.00 97.25 119 VAL A N 1
ATOM 961 C CA . VAL A 1 119 ? -8.127 -1.354 7.467 1.00 97.25 119 VAL A CA 1
ATOM 962 C C . VAL A 1 119 ? -7.806 -1.127 8.945 1.00 97.25 119 VAL A C 1
ATOM 964 O O . VAL A 1 119 ? -8.665 -0.666 9.697 1.00 97.25 119 VAL A O 1
ATOM 967 N N . LEU A 1 120 ? -6.561 -1.372 9.364 1.00 95.69 120 LEU A N 1
ATOM 968 C CA . LEU A 1 120 ? -6.106 -1.069 10.724 1.00 95.69 120 LEU A CA 1
ATOM 969 C C . LEU A 1 120 ? -6.128 0.437 11.021 1.00 95.69 120 LEU A C 1
ATOM 971 O O . LEU A 1 120 ? -6.499 0.846 12.121 1.00 95.69 120 LEU A O 1
ATOM 975 N N . SER A 1 121 ? -5.777 1.273 10.045 1.00 93.75 121 SER A N 1
ATOM 976 C CA . SER A 1 121 ? -5.823 2.732 10.189 1.00 93.75 121 SER A CA 1
ATOM 977 C C . SER A 1 121 ? -7.264 3.226 10.354 1.00 93.75 121 SER A C 1
ATOM 979 O O . SER A 1 121 ? -7.538 4.041 11.237 1.00 93.75 121 SER A O 1
ATOM 981 N N . ALA A 1 122 ? -8.203 2.679 9.575 1.00 95.38 122 ALA A N 1
ATOM 982 C CA . ALA A 1 122 ? -9.632 2.954 9.713 1.00 95.38 122 ALA A CA 1
ATOM 983 C C . ALA A 1 122 ? -10.188 2.473 11.064 1.00 95.38 122 ALA A C 1
ATOM 985 O O . ALA A 1 122 ? -10.930 3.211 11.712 1.00 95.38 122 ALA A O 1
ATOM 986 N N . TYR A 1 123 ? -9.779 1.284 11.526 1.00 94.88 123 TYR A N 1
ATOM 987 C CA . TYR A 1 123 ? -10.117 0.776 12.859 1.00 94.88 123 TYR A CA 1
ATOM 988 C C . TYR A 1 123 ? -9.696 1.759 13.953 1.00 94.88 123 TYR A C 1
ATOM 990 O O . TYR A 1 123 ? -10.512 2.137 14.791 1.00 94.88 123 TYR A O 1
ATOM 998 N N . ILE A 1 124 ? -8.431 2.194 13.943 1.00 91.38 124 ILE A N 1
ATOM 999 C CA . ILE A 1 124 ? -7.886 3.104 14.958 1.00 91.38 124 ILE A CA 1
ATOM 1000 C C . ILE A 1 124 ? -8.632 4.443 14.941 1.00 91.38 124 ILE A C 1
ATOM 1002 O O . ILE A 1 124 ? -8.963 4.969 16.006 1.00 91.38 124 ILE A O 1
ATOM 1006 N N . LEU A 1 125 ? -8.918 4.977 13.750 1.00 91.00 125 LEU A N 1
ATOM 1007 C CA . LEU A 1 125 ? -9.666 6.220 13.595 1.00 91.00 125 LEU A CA 1
ATOM 1008 C C . LEU A 1 125 ? -11.099 6.088 14.140 1.00 91.00 125 LEU A C 1
ATOM 1010 O O . LEU A 1 125 ? -11.501 6.893 14.978 1.00 91.00 125 LEU A O 1
ATOM 1014 N N . GLY A 1 126 ? -11.838 5.054 13.726 1.00 91.44 126 GLY A N 1
ATOM 1015 C CA . GLY A 1 126 ? -13.231 4.830 14.131 1.00 91.44 126 GLY A CA 1
ATOM 1016 C C . GLY A 1 126 ? -13.398 4.394 15.588 1.00 91.44 126 GLY A C 1
ATOM 1017 O O . GLY A 1 126 ? -14.404 4.713 16.220 1.00 91.44 126 GLY A O 1
ATOM 1018 N N . ARG A 1 127 ? -12.399 3.716 16.175 1.00 90.06 127 ARG A N 1
ATOM 1019 C CA . ARG A 1 127 ? -12.445 3.263 17.578 1.00 90.06 127 ARG A CA 1
ATOM 1020 C C . ARG A 1 127 ? -12.629 4.426 18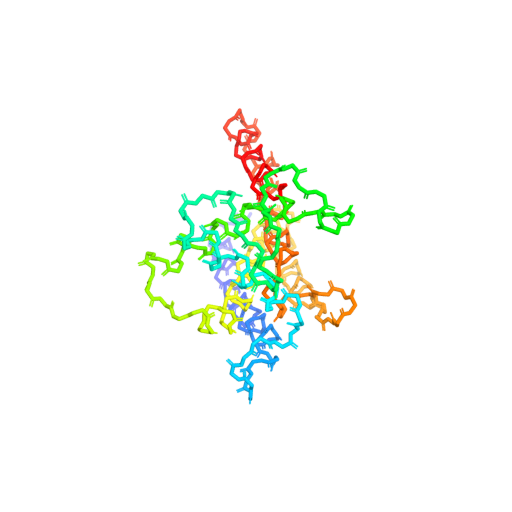.546 1.00 90.06 127 ARG A C 1
ATOM 1022 O O . ARG A 1 127 ? -13.278 4.256 19.574 1.00 90.06 127 ARG A O 1
ATOM 1029 N N . ARG A 1 128 ? -12.085 5.602 18.221 1.00 81.31 128 ARG A N 1
ATOM 1030 C CA . ARG A 1 128 ? -12.222 6.810 19.049 1.00 81.31 128 ARG A CA 1
ATOM 1031 C C . ARG A 1 128 ? -13.663 7.271 19.197 1.00 81.31 128 ARG A C 1
ATOM 1033 O O . ARG A 1 128 ? -14.032 7.773 20.249 1.00 81.31 128 ARG A O 1
ATOM 1040 N N . GLU A 1 129 ? -14.445 7.065 18.153 1.00 87.69 129 GLU A N 1
ATOM 1041 C CA . GLU A 1 129 ? -15.841 7.471 18.075 1.00 87.69 129 GLU A CA 1
ATOM 1042 C C . GLU A 1 129 ? -16.792 6.302 18.406 1.00 87.69 129 GLU A C 1
ATOM 1044 O O . GLU A 1 129 ? -18.006 6.417 18.273 1.00 87.69 129 GLU A O 1
ATOM 1049 N N . GLY A 1 130 ? -16.246 5.161 18.851 1.00 90.75 130 GLY A N 1
ATOM 1050 C CA . GLY A 1 130 ? -17.015 3.995 19.287 1.00 90.75 130 GLY A CA 1
ATOM 1051 C C . GLY A 1 130 ? -17.435 3.021 18.182 1.00 90.75 130 GLY A C 1
ATOM 1052 O O . GLY A 1 130 ? -18.173 2.093 18.487 1.00 90.75 130 GLY A O 1
ATOM 1053 N N . PHE A 1 131 ? -16.957 3.185 16.941 1.00 93.50 131 PHE A N 1
ATOM 1054 C CA . PHE A 1 131 ? -17.334 2.346 15.786 1.00 93.50 131 PHE A CA 1
ATOM 1055 C C . PHE A 1 131 ? -16.126 1.733 15.046 1.00 93.50 131 PHE A C 1
ATOM 1057 O O . PHE A 1 131 ? -16.098 1.597 13.823 1.00 93.50 131 PHE A O 1
ATOM 1064 N N . GLY A 1 132 ? -15.057 1.400 15.776 1.00 94.56 132 GLY A N 1
ATOM 1065 C CA . GLY A 1 132 ? -13.801 0.933 15.175 1.00 94.56 132 GLY A CA 1
ATOM 1066 C C . GLY A 1 132 ? -13.938 -0.360 14.368 1.00 94.56 132 GLY A C 1
ATOM 1067 O O . GLY A 1 132 ? -13.378 -0.460 13.277 1.00 94.56 132 GLY A O 1
ATOM 1068 N N . LEU A 1 133 ? -14.681 -1.348 14.878 1.00 96.75 133 LEU A N 1
ATOM 1069 C CA . LEU A 1 133 ? -14.865 -2.635 14.197 1.00 96.75 133 LEU A CA 1
ATOM 1070 C C . LEU A 1 133 ? -15.697 -2.477 12.921 1.00 96.75 133 LEU A C 1
ATOM 1072 O O . LEU A 1 133 ? -15.366 -3.067 11.895 1.00 96.75 133 LEU A O 1
ATOM 1076 N N . GLU A 1 134 ? -16.725 -1.636 12.965 1.00 97.06 134 GLU A N 1
ATOM 1077 C CA . GLU A 1 134 ? -17.565 -1.277 11.829 1.00 97.06 134 GLU A CA 1
ATOM 1078 C C . GLU A 1 134 ? -16.739 -0.552 10.765 1.00 97.06 134 GLU A C 1
ATOM 1080 O O . GLU A 1 134 ? -16.783 -0.929 9.595 1.00 97.06 134 GLU A O 1
ATOM 1085 N N . ALA A 1 135 ? -15.921 0.430 11.164 1.00 96.50 135 ALA A N 1
ATOM 1086 C CA . ALA A 1 135 ? -15.015 1.130 10.255 1.00 96.50 135 ALA A CA 1
ATOM 1087 C C . ALA A 1 135 ? -14.039 0.162 9.569 1.00 96.50 135 ALA A C 1
ATOM 1089 O O . ALA A 1 135 ? -13.837 0.250 8.357 1.00 96.50 135 ALA A O 1
ATOM 1090 N N . ALA A 1 136 ? -13.465 -0.780 10.321 1.00 97.31 136 ALA A N 1
ATOM 1091 C CA . ALA A 1 136 ? -12.572 -1.804 9.788 1.00 97.31 136 ALA A CA 1
ATOM 1092 C C . ALA A 1 136 ? -13.291 -2.715 8.781 1.00 97.31 136 ALA A C 1
ATOM 1094 O O . ALA A 1 136 ? -12.796 -2.932 7.674 1.00 97.31 136 ALA A O 1
ATOM 1095 N N . LEU A 1 137 ? -14.478 -3.211 9.148 1.00 97.88 137 LEU A N 1
ATOM 1096 C CA . LEU A 1 137 ? -15.281 -4.100 8.315 1.00 97.88 137 LEU A CA 1
ATOM 1097 C C . LEU A 1 137 ? -15.707 -3.418 7.013 1.00 97.88 137 LEU A C 1
ATOM 1099 O O . LEU A 1 137 ? -15.498 -3.978 5.944 1.00 97.88 137 LEU A O 1
ATOM 1103 N N . PHE A 1 138 ? -16.257 -2.204 7.069 1.00 97.38 138 PHE A N 1
ATOM 1104 C CA . PHE A 1 138 ? -16.682 -1.497 5.858 1.00 97.38 138 PHE A CA 1
ATOM 1105 C C . PHE A 1 138 ? -15.502 -1.103 4.967 1.00 97.38 138 PHE A C 1
ATOM 1107 O O . PHE A 1 138 ? -15.604 -1.197 3.746 1.00 97.38 138 PHE A O 1
ATOM 1114 N N . THR A 1 139 ? -14.360 -0.741 5.560 1.00 96.56 139 THR A N 1
ATOM 1115 C CA . THR A 1 139 ? -13.128 -0.463 4.803 1.00 96.56 139 THR A CA 1
ATOM 1116 C C . THR A 1 139 ? -12.624 -1.717 4.090 1.00 96.56 139 THR A C 1
ATOM 1118 O O . THR A 1 139 ? -12.235 -1.645 2.930 1.00 96.56 139 THR A O 1
ATOM 1121 N N . CYS A 1 140 ? -12.690 -2.883 4.742 1.00 95.88 140 CYS A N 1
ATOM 1122 C CA . CYS A 1 140 ? -12.339 -4.180 4.153 1.00 95.88 140 CYS A CA 1
ATOM 1123 C C . CYS A 1 140 ? -13.190 -4.528 2.915 1.00 95.88 140 CYS A C 1
ATOM 1125 O O . CYS A 1 140 ? -12.755 -5.308 2.071 1.00 95.88 140 CYS A O 1
ATOM 1127 N N . LEU A 1 141 ? -14.390 -3.955 2.793 1.00 95.69 141 LEU A N 1
ATOM 1128 C CA . LEU A 1 141 ? -15.324 -4.202 1.692 1.00 95.69 141 LEU A CA 1
ATOM 1129 C C . LEU A 1 141 ? -15.197 -3.194 0.540 1.00 95.69 141 LEU A C 1
ATOM 1131 O O . LEU A 1 141 ? -16.021 -3.220 -0.376 1.00 95.69 141 LEU A O 1
ATOM 1135 N N . ILE A 1 142 ? -14.184 -2.316 0.556 1.00 93.69 142 ILE A N 1
ATOM 1136 C CA . ILE A 1 142 ? -13.909 -1.418 -0.572 1.00 93.69 142 ILE A CA 1
ATOM 1137 C C . ILE A 1 142 ? -13.654 -2.269 -1.827 1.00 93.69 142 ILE A C 1
ATOM 1139 O O . ILE A 1 142 ? -12.722 -3.080 -1.848 1.00 93.69 142 ILE A O 1
ATOM 1143 N N . PRO A 1 143 ? -14.465 -2.106 -2.886 1.00 91.38 143 PRO A N 1
ATOM 1144 C CA . PRO A 1 143 ? -14.361 -2.950 -4.061 1.00 91.38 143 PRO A CA 1
ATOM 1145 C C . PRO A 1 143 ? -13.098 -2.624 -4.858 1.00 91.38 143 PRO A C 1
ATOM 1147 O O . PRO A 1 143 ? -12.700 -1.467 -4.998 1.00 91.38 143 PRO A O 1
ATOM 1150 N N . THR A 1 144 ? -12.511 -3.656 -5.459 1.00 90.19 144 THR A N 1
ATOM 1151 C CA . THR A 1 144 ? -11.492 -3.498 -6.500 1.00 90.19 144 THR A CA 1
ATOM 1152 C C . THR A 1 144 ? -12.125 -3.796 -7.847 1.00 90.19 144 THR A C 1
ATOM 1154 O O . THR A 1 144 ? -12.627 -4.893 -8.077 1.00 90.19 144 THR A O 1
ATOM 1157 N N . THR A 1 145 ? -12.118 -2.810 -8.738 1.00 87.81 145 THR A N 1
ATOM 1158 C CA . THR A 1 145 ? -12.562 -2.959 -10.127 1.00 87.81 145 THR A CA 1
ATOM 1159 C C . THR A 1 145 ? -11.587 -2.237 -11.046 1.00 87.81 145 THR A C 1
ATOM 1161 O O . THR A 1 145 ? -10.875 -1.337 -10.603 1.00 87.81 145 THR A O 1
ATOM 1164 N N . VAL A 1 146 ? -11.594 -2.592 -12.331 1.00 81.88 146 VAL A N 1
ATOM 1165 C CA . VAL A 1 146 ? -10.776 -1.932 -13.365 1.00 81.88 146 VAL A CA 1
ATOM 1166 C C . VAL A 1 146 ? -11.083 -0.430 -13.461 1.00 81.88 146 VAL A C 1
ATOM 1168 O O . VAL A 1 146 ? -10.193 0.358 -13.736 1.00 81.88 146 VAL A O 1
ATOM 1171 N N . GLY A 1 147 ? -12.323 -0.010 -13.186 1.00 80.25 147 GLY A N 1
ATOM 1172 C CA . GLY A 1 147 ? -12.706 1.405 -13.245 1.00 80.25 147 GLY A CA 1
ATOM 1173 C C . GLY A 1 147 ? -12.332 2.229 -12.007 1.00 80.25 147 GLY A C 1
ATOM 1174 O O . GLY A 1 147 ? -12.140 3.432 -12.125 1.00 80.25 147 GLY A O 1
ATOM 1175 N N . ILE A 1 148 ? -12.256 1.608 -10.824 1.00 78.62 148 ILE A N 1
ATOM 1176 C CA . ILE A 1 148 ? -12.020 2.310 -9.542 1.00 78.62 148 ILE A CA 1
ATOM 1177 C C . ILE A 1 148 ? -10.564 2.160 -9.068 1.00 78.62 148 ILE A C 1
ATOM 1179 O O . ILE A 1 148 ? -10.094 2.961 -8.267 1.00 78.62 148 ILE A O 1
ATOM 1183 N N . LEU A 1 149 ? -9.850 1.146 -9.568 1.00 81.94 149 LEU A N 1
ATOM 1184 C CA . LEU A 1 149 ? -8.478 0.802 -9.190 1.00 81.94 149 LEU A CA 1
ATOM 1185 C C . LEU A 1 149 ? -8.291 0.565 -7.681 1.00 81.94 149 LEU A C 1
ATOM 1187 O O . LEU A 1 149 ? -7.366 1.082 -7.066 1.00 81.94 149 LEU A O 1
ATOM 1191 N N . GLY A 1 150 ? -9.212 -0.186 -7.073 1.00 86.88 150 GLY A N 1
ATOM 1192 C CA . GLY A 1 150 ? -9.257 -0.416 -5.625 1.00 86.88 150 GLY A CA 1
ATOM 1193 C C . GLY A 1 150 ? -8.051 -1.170 -5.021 1.00 86.88 150 GLY A C 1
ATOM 1194 O O . GLY A 1 150 ? -7.047 -1.416 -5.688 1.00 86.88 150 GLY A O 1
ATOM 1195 N N . PRO A 1 151 ? -8.143 -1.569 -3.739 1.00 90.94 151 PRO A N 1
ATOM 1196 C CA . PRO A 1 151 ? -7.010 -2.033 -2.925 1.00 90.94 151 PRO A CA 1
ATOM 1197 C C . PRO A 1 151 ? -6.288 -3.302 -3.410 1.00 90.94 151 PRO A C 1
ATOM 1199 O O . PRO A 1 151 ? -5.213 -3.617 -2.906 1.00 90.94 151 PRO A O 1
ATOM 1202 N N . GLY A 1 152 ? -6.856 -4.045 -4.361 1.00 92.75 152 GLY A N 1
ATOM 1203 C CA . GLY A 1 152 ? -6.207 -5.212 -4.963 1.00 92.75 152 GLY A CA 1
ATOM 1204 C C . GLY A 1 152 ? -5.106 -4.883 -5.978 1.00 92.75 152 GLY A C 1
ATOM 1205 O O . GLY A 1 152 ? -4.411 -5.802 -6.412 1.00 92.75 152 GLY A O 1
ATOM 1206 N N . PHE A 1 153 ? -4.930 -3.611 -6.355 1.00 94.31 153 PHE A N 1
ATOM 1207 C CA . PHE A 1 153 ? -3.908 -3.190 -7.316 1.00 94.31 153 PHE A CA 1
ATOM 1208 C C . PHE A 1 153 ? -2.804 -2.349 -6.687 1.00 94.31 153 PHE A C 1
ATOM 1210 O O . PHE A 1 153 ? -3.015 -1.524 -5.796 1.00 94.31 153 PHE A O 1
ATOM 1217 N N . MET A 1 154 ? -1.608 -2.529 -7.229 1.00 93.75 154 MET A N 1
ATOM 1218 C CA . MET A 1 154 ? -0.398 -1.824 -6.859 1.00 93.75 154 MET A CA 1
ATOM 1219 C C . MET A 1 154 ? -0.284 -0.474 -7.584 1.00 93.75 154 MET A C 1
ATOM 1221 O O . MET A 1 154 ? 0.542 -0.284 -8.482 1.00 93.75 154 MET A O 1
ATOM 1225 N N . VAL A 1 155 ? -1.148 0.464 -7.196 1.00 92.12 155 VAL A N 1
ATOM 1226 C CA . VAL A 1 155 ? -1.262 1.802 -7.797 1.00 92.12 155 VAL A CA 1
ATOM 1227 C C . VAL A 1 155 ? -1.221 2.908 -6.726 1.00 92.12 155 VAL A C 1
ATOM 1229 O O . VAL A 1 155 ? -1.524 2.643 -5.558 1.00 92.12 155 VAL A O 1
ATOM 1232 N N . PRO A 1 156 ? -0.912 4.170 -7.084 1.00 90.12 156 PRO A N 1
ATOM 1233 C CA . PRO A 1 156 ? -0.869 5.298 -6.147 1.00 90.12 156 PRO A CA 1
ATOM 1234 C C . PRO A 1 156 ? -2.148 5.492 -5.322 1.00 90.12 156 PRO A C 1
ATOM 1236 O O . PRO A 1 156 ? -2.081 5.896 -4.162 1.00 90.12 156 PRO A O 1
ATOM 1239 N N . VAL A 1 157 ? -3.320 5.146 -5.866 1.00 87.88 157 VAL A N 1
ATOM 1240 C CA . VAL A 1 157 ? -4.587 5.261 -5.128 1.00 87.88 157 VAL A CA 1
ATOM 1241 C C . VAL A 1 157 ? -4.609 4.390 -3.863 1.00 87.88 157 VAL A C 1
ATOM 1243 O O . VAL A 1 157 ? -5.155 4.819 -2.847 1.00 87.88 157 VAL A O 1
ATOM 1246 N N . ALA A 1 158 ? -3.958 3.218 -3.869 1.00 89.44 158 ALA A N 1
ATOM 1247 C CA . ALA A 1 158 ? -3.874 2.345 -2.696 1.00 89.44 158 ALA A CA 1
ATOM 1248 C C . ALA A 1 158 ? -3.113 3.020 -1.539 1.00 89.44 158 ALA A C 1
ATOM 1250 O O . ALA A 1 158 ? -3.483 2.879 -0.372 1.00 89.44 158 ALA A O 1
ATOM 1251 N N . PHE A 1 159 ? -2.100 3.830 -1.863 1.00 88.50 159 PHE A N 1
ATOM 1252 C CA . PHE A 1 159 ? -1.394 4.668 -0.892 1.00 88.50 159 PHE A CA 1
ATOM 1253 C C . PHE A 1 159 ? -2.262 5.812 -0.379 1.00 88.50 159 PHE A C 1
ATOM 1255 O O . PHE A 1 159 ? -2.234 6.100 0.816 1.00 88.50 159 PHE A O 1
ATOM 1262 N N . GLY A 1 160 ? -3.067 6.431 -1.245 1.00 88.38 160 GLY A N 1
ATOM 1263 C CA . GLY A 1 160 ? -4.061 7.420 -0.829 1.00 88.38 160 GLY A CA 1
ATOM 1264 C C . GLY A 1 160 ? -5.043 6.841 0.194 1.00 88.38 160 GLY A C 1
ATOM 1265 O O . GLY A 1 160 ? -5.245 7.428 1.256 1.00 88.38 160 GLY A O 1
ATOM 1266 N N . LEU A 1 161 ? -5.579 5.643 -0.071 1.00 89.94 161 LEU A N 1
ATOM 1267 C CA . LEU A 1 161 ? -6.486 4.942 0.845 1.00 89.94 161 LEU A CA 1
ATOM 1268 C C . LEU A 1 161 ? -5.852 4.672 2.216 1.00 89.94 161 LEU A C 1
ATOM 1270 O O . LEU A 1 161 ? -6.550 4.738 3.222 1.00 89.94 161 LEU A O 1
ATOM 1274 N N . LEU A 1 162 ? -4.549 4.386 2.276 1.00 91.31 162 LEU A N 1
ATOM 1275 C CA . LEU A 1 162 ? -3.809 4.244 3.533 1.00 91.31 162 LEU A CA 1
ATOM 1276 C C . LEU A 1 162 ? -3.562 5.592 4.227 1.00 91.31 162 LEU A C 1
ATOM 1278 O O . LEU A 1 162 ? -3.800 5.743 5.427 1.00 91.31 162 LEU A O 1
ATOM 1282 N N . PHE A 1 163 ? -3.047 6.575 3.494 1.00 89.69 163 PHE A N 1
ATOM 1283 C CA . PHE A 1 163 ? -2.551 7.805 4.096 1.00 89.69 163 PHE A CA 1
ATOM 1284 C C . PHE A 1 163 ? -3.654 8.776 4.501 1.00 89.69 163 PHE A C 1
ATOM 1286 O O . PHE A 1 163 ? -3.450 9.513 5.460 1.00 89.69 163 PHE A O 1
ATOM 1293 N N . ILE A 1 164 ? -4.828 8.750 3.865 1.00 90.12 164 ILE A N 1
ATOM 1294 C CA . ILE A 1 164 ? -5.979 9.570 4.276 1.00 90.12 164 ILE A CA 1
ATOM 1295 C C . ILE A 1 164 ? -6.402 9.286 5.732 1.00 90.12 164 ILE A C 1
ATOM 1297 O O . ILE A 1 164 ? -6.395 10.224 6.534 1.00 90.12 164 ILE A O 1
ATOM 1301 N N . PRO A 1 165 ? -6.743 8.046 6.141 1.00 89.56 165 PRO A N 1
ATOM 1302 C CA . PRO A 1 165 ? -7.137 7.778 7.523 1.00 89.56 165 PRO A CA 1
ATOM 1303 C C . PRO A 1 165 ? -5.992 8.029 8.511 1.00 89.56 165 PRO A C 1
ATOM 1305 O O . PRO A 1 165 ? -6.247 8.509 9.614 1.00 89.56 165 PRO A O 1
ATOM 1308 N N . LEU A 1 166 ? -4.734 7.784 8.121 1.00 87.81 166 LEU A N 1
ATOM 1309 C CA . LEU A 1 166 ? -3.575 8.094 8.961 1.00 87.81 166 LEU A CA 1
ATOM 1310 C C . LEU A 1 166 ? -3.402 9.609 9.166 1.00 87.81 166 LEU A C 1
ATOM 1312 O O . LEU A 1 166 ? -3.184 10.064 10.288 1.00 87.81 166 LEU A O 1
ATOM 1316 N N . ALA A 1 167 ? -3.545 10.399 8.104 1.00 89.69 167 ALA A N 1
ATOM 1317 C CA . ALA A 1 167 ? -3.484 11.855 8.139 1.00 89.69 167 ALA A CA 1
ATOM 1318 C C . ALA A 1 167 ? -4.601 12.444 9.012 1.00 89.69 167 ALA A C 1
ATOM 1320 O O . ALA A 1 167 ? -4.334 13.265 9.894 1.00 89.69 167 ALA A O 1
ATOM 1321 N N . LEU A 1 168 ? -5.840 11.970 8.828 1.00 88.00 168 LEU A N 1
ATOM 1322 C CA . LEU A 1 168 ? -6.977 12.352 9.668 1.00 88.00 168 LEU A CA 1
ATOM 1323 C C . LEU A 1 168 ? -6.737 11.974 11.127 1.00 88.00 168 LEU A C 1
ATOM 1325 O O . LEU A 1 168 ? -6.980 12.785 12.021 1.00 88.00 168 LEU A O 1
ATOM 1329 N N . PHE A 1 169 ? -6.203 10.778 11.379 1.00 86.38 169 PHE A N 1
ATOM 1330 C CA . PHE A 1 169 ? -5.827 10.368 12.722 1.00 86.38 169 PHE A CA 1
ATOM 1331 C C . PHE A 1 169 ? -4.817 11.350 13.328 1.00 86.38 169 PHE A C 1
ATOM 1333 O O . PHE A 1 169 ? -5.081 11.895 14.397 1.00 86.38 169 PHE A O 1
ATOM 1340 N N . LEU A 1 170 ? -3.706 11.652 12.656 1.00 87.19 170 LEU A N 1
ATOM 1341 C CA . LEU A 1 170 ? -2.678 12.547 13.197 1.00 87.19 170 LEU A CA 1
ATOM 1342 C C . LEU A 1 170 ? -3.238 13.929 13.565 1.00 87.19 170 LEU A C 1
ATOM 1344 O O . LEU A 1 170 ? -3.035 14.406 14.686 1.00 87.19 170 LEU A O 1
ATOM 1348 N N . VAL A 1 171 ? -3.985 14.546 12.649 1.00 87.31 171 VAL A N 1
ATOM 1349 C CA . VAL A 1 171 ? -4.511 15.907 12.821 1.00 87.31 171 VAL A CA 1
ATOM 1350 C C . VAL A 1 171 ? -5.592 15.963 13.896 1.00 87.31 171 VAL A C 1
ATOM 1352 O O . VAL A 1 171 ? -5.560 16.840 14.758 1.00 87.31 171 VAL A O 1
ATOM 1355 N N . LEU A 1 172 ? -6.537 15.019 13.892 1.00 85.88 172 LEU A N 1
ATOM 1356 C CA . LEU A 1 172 ? -7.662 15.031 14.830 1.00 85.88 172 LEU A CA 1
ATOM 1357 C C . LEU A 1 172 ? -7.266 14.593 16.247 1.00 85.88 172 LEU A C 1
ATOM 1359 O O . LEU A 1 172 ? -7.986 14.910 17.197 1.00 85.88 172 LEU A O 1
ATOM 1363 N N . ASN A 1 173 ? -6.158 13.861 16.403 1.00 82.62 173 ASN A N 1
ATOM 1364 C CA . ASN A 1 173 ? -5.697 13.365 17.702 1.00 82.62 173 ASN A CA 1
ATOM 1365 C C . ASN A 1 173 ? -4.734 14.321 18.391 1.00 82.62 173 ASN A C 1
ATOM 1367 O O . ASN A 1 173 ? -4.949 14.670 19.548 1.00 82.62 173 ASN A O 1
ATOM 1371 N N . PHE A 1 174 ? -3.664 14.714 17.704 1.00 87.81 174 PHE A N 1
ATOM 1372 C CA . PHE A 1 174 ? -2.568 15.415 18.362 1.00 87.81 174 PHE A CA 1
ATOM 1373 C C . PHE A 1 174 ? -2.754 16.929 18.323 1.00 87.81 174 PHE A C 1
ATOM 1375 O O . PHE A 1 174 ? -2.465 17.592 19.315 1.00 87.81 174 PHE A O 1
ATOM 1382 N N . ARG A 1 175 ? -3.248 17.482 17.203 1.00 87.44 175 ARG A N 1
ATOM 1383 C CA . ARG A 1 175 ? -3.449 18.933 17.005 1.00 87.44 175 ARG A CA 1
ATOM 1384 C C . ARG A 1 175 ? -2.213 19.779 17.358 1.00 87.44 175 ARG A C 1
ATOM 1386 O O . ARG A 1 175 ? -2.332 20.932 17.762 1.00 87.44 175 ARG A O 1
ATOM 1393 N N . THR A 1 176 ? -1.018 19.210 17.210 1.00 93.12 176 THR A N 1
ATOM 1394 C CA . THR A 1 176 ? 0.267 19.870 17.474 1.00 93.12 176 THR A CA 1
ATOM 1395 C C . THR A 1 176 ? 0.919 20.328 16.174 1.00 93.12 176 THR A C 1
ATOM 1397 O O . THR A 1 176 ? 0.632 19.784 15.106 1.00 93.12 176 THR A O 1
ATOM 1400 N N . ILE A 1 177 ? 1.870 21.264 16.253 1.00 92.69 177 ILE A N 1
ATOM 1401 C CA . ILE A 1 177 ? 2.676 21.678 15.091 1.00 92.69 177 ILE A CA 1
ATOM 1402 C C . ILE A 1 177 ? 3.333 20.481 14.382 1.00 92.69 177 ILE A C 1
ATOM 1404 O O . ILE A 1 177 ? 3.358 20.423 13.158 1.00 92.69 177 ILE A O 1
ATOM 1408 N N . TRP A 1 178 ? 3.766 19.474 15.143 1.00 92.44 178 TRP A N 1
ATOM 1409 C CA . TRP A 1 178 ? 4.351 18.240 14.618 1.00 92.44 178 TRP A CA 1
ATOM 1410 C C . TRP A 1 178 ? 3.347 17.391 13.839 1.00 92.44 178 TRP A C 1
ATOM 1412 O O . TRP A 1 178 ? 3.706 16.808 12.823 1.00 92.44 178 TRP A O 1
ATOM 1422 N N . SER A 1 179 ? 2.083 17.346 14.273 1.00 90.44 179 SER A N 1
ATOM 1423 C CA . SER A 1 179 ? 1.030 16.640 13.534 1.00 90.44 179 SER A CA 1
ATOM 1424 C C . SER A 1 179 ? 0.693 17.317 12.205 1.00 90.44 179 SER A C 1
ATOM 1426 O O . SER A 1 179 ? 0.484 16.628 11.210 1.00 90.44 179 SER A O 1
ATOM 1428 N N . TYR A 1 180 ? 0.730 18.653 12.156 1.00 90.75 180 TYR A N 1
ATOM 1429 C CA . TYR A 1 180 ? 0.558 19.404 10.911 1.00 90.75 180 TYR A CA 1
ATOM 1430 C C . TYR A 1 180 ? 1.778 19.289 9.994 1.00 90.75 180 TYR A C 1
ATOM 1432 O O . TYR A 1 180 ? 1.614 19.175 8.783 1.00 90.7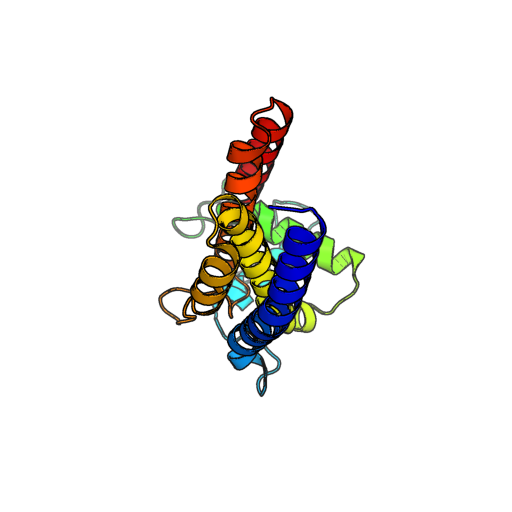5 180 TYR A O 1
ATOM 1440 N N . LEU A 1 181 ? 2.992 19.242 10.553 1.00 92.50 181 LEU A N 1
ATOM 1441 C CA . LEU A 1 181 ? 4.202 18.949 9.786 1.00 92.50 181 LEU A CA 1
ATOM 1442 C C . LEU A 1 181 ? 4.148 17.538 9.187 1.00 92.50 181 LEU A C 1
ATOM 1444 O O . LEU A 1 181 ? 4.434 17.365 8.008 1.00 92.50 181 LEU A O 1
ATOM 1448 N N . ALA A 1 182 ? 3.735 16.536 9.966 1.00 90.56 182 ALA A N 1
ATOM 1449 C CA . ALA A 1 182 ? 3.558 15.175 9.469 1.00 90.56 182 ALA A CA 1
ATOM 1450 C C . ALA A 1 182 ? 2.496 15.114 8.357 1.00 90.56 182 ALA A C 1
ATOM 1452 O O . ALA A 1 182 ? 2.745 14.503 7.322 1.00 90.56 182 ALA A O 1
ATOM 1453 N N . LEU A 1 183 ? 1.356 15.800 8.519 1.00 90.38 183 LEU A N 1
ATOM 1454 C CA . LEU A 1 183 ? 0.347 15.937 7.462 1.00 90.38 183 LEU A CA 1
ATOM 1455 C C . LEU A 1 183 ? 0.940 16.559 6.190 1.00 90.38 183 LEU A C 1
ATOM 1457 O O . LEU A 1 183 ? 0.700 16.052 5.096 1.00 90.38 183 LEU A O 1
ATOM 1461 N N . PHE A 1 184 ? 1.695 17.651 6.328 1.00 90.06 184 PHE A N 1
ATOM 1462 C CA . PHE A 1 184 ? 2.341 18.319 5.201 1.00 90.06 184 PHE A CA 1
ATOM 1463 C C . PHE A 1 184 ? 3.274 17.360 4.457 1.00 90.06 184 PHE A C 1
ATOM 1465 O O . PHE A 1 184 ? 3.152 17.220 3.246 1.00 90.06 184 PHE A O 1
ATOM 1472 N N . LEU A 1 185 ? 4.122 16.622 5.179 1.00 90.06 185 LEU A N 1
ATOM 1473 C CA . LEU A 1 185 ? 5.024 15.631 4.588 1.00 90.06 185 LEU A CA 1
ATOM 1474 C C . LEU A 1 185 ? 4.269 14.499 3.877 1.00 90.06 185 LEU A C 1
ATOM 1476 O O . LEU A 1 185 ? 4.637 14.138 2.763 1.00 90.06 185 LEU A O 1
ATOM 1480 N N . LEU A 1 186 ? 3.201 13.967 4.482 1.00 88.75 186 LEU A N 1
ATOM 1481 C CA . LEU A 1 186 ? 2.355 12.947 3.850 1.00 88.75 186 LEU A CA 1
ATOM 1482 C C . LEU A 1 186 ? 1.677 13.475 2.582 1.00 88.75 186 LEU A C 1
ATOM 1484 O O . LEU A 1 186 ? 1.577 12.759 1.592 1.00 88.75 186 LEU A O 1
ATOM 1488 N N . THR A 1 187 ? 1.240 14.733 2.598 1.00 86.00 187 THR A N 1
ATOM 1489 C CA . THR A 1 187 ? 0.608 15.372 1.438 1.00 86.00 187 THR A CA 1
ATOM 1490 C C . THR A 1 187 ? 1.630 15.597 0.327 1.00 86.00 187 THR A C 1
ATOM 1492 O O . THR A 1 187 ? 1.362 15.243 -0.811 1.00 86.00 187 THR A O 1
ATOM 1495 N N . CYS A 1 188 ? 2.826 16.100 0.648 1.00 84.94 188 CYS A N 1
ATOM 1496 C CA . CYS A 1 188 ? 3.920 16.242 -0.315 1.00 84.94 188 CYS A CA 1
ATOM 1497 C C . CYS A 1 188 ? 4.388 14.904 -0.893 1.00 84.94 188 CYS A C 1
ATOM 1499 O O . CYS A 1 188 ? 4.875 14.880 -2.011 1.00 84.94 188 CYS A O 1
ATOM 1501 N N . PHE A 1 189 ? 4.275 13.808 -0.142 1.00 84.88 189 PHE A N 1
ATOM 1502 C CA . PHE A 1 189 ? 4.593 12.471 -0.638 1.00 84.88 189 PHE A CA 1
ATOM 1503 C C . PHE A 1 189 ? 3.559 11.950 -1.652 1.00 84.88 189 PHE A C 1
ATOM 1505 O O . PHE A 1 189 ? 3.907 11.184 -2.549 1.00 84.88 189 PHE A O 1
ATOM 1512 N N . LEU A 1 190 ? 2.289 12.322 -1.471 1.00 81.50 190 LEU A N 1
ATOM 1513 C CA . LEU A 1 190 ? 1.167 11.906 -2.317 1.00 81.50 190 LEU A CA 1
ATOM 1514 C C . LEU A 1 190 ? 0.985 12.765 -3.580 1.00 81.50 190 LEU A C 1
ATOM 1516 O O . LEU A 1 190 ? 0.193 12.378 -4.440 1.00 81.50 190 LEU A O 1
ATOM 1520 N N . LEU A 1 191 ? 1.651 13.921 -3.645 1.00 70.56 191 LEU A N 1
ATOM 1521 C CA . LEU A 1 191 ? 1.668 14.859 -4.773 1.00 70.56 191 LEU A CA 1
ATOM 1522 C C . LEU A 1 191 ? 2.912 14.655 -5.644 1.00 70.56 191 LEU A C 1
ATOM 1524 O O . LEU A 1 191 ? 2.831 15.061 -6.821 1.00 70.56 191 LEU A O 1
#

pLDDT: mean 87.89, std 11.63, range [43.56, 98.25]

Radius of gyration: 18.86 Å; chains: 1; bounding box: 37×40×63 Å

Organism: NCBI:txid412755